Protein AF-0000000085022509 (afdb_homodimer)

Foldseek 3Di:
DPPPPPPPPPPPPPPPPPPDPPPPPDPPPPPPPPPPQPLPLAAAAKKKKKKKFQWPPPLVVVLVVLVVVLVVCCVVPAQKDDKDKDDDPVCPSVRIMIMMTMHRHPVRVVCVVVDPSVVVSVVVRVVTTDDMDMDMDRDGRGGDDRCVPPCPPPPPPPDPD/DPPPPPPPPPPPPPPPPPPDPPPPPDPPPPPPPPPPQCLPLAAAAKKKKKKKFQWDPPLVVVLVVLVVVLVVCCVVPAQKDDKDKDDDPVCPSVRIMIMMTMHRHPVRVVCVVVDPSVVVSVVVRVVTTDDMDMDMDRDGRGGDDRCVPPCPPPPPPPDPD

pLDDT: mean 76.28, std 27.61, range [21.28, 98.88]

Nearest PDB structures (foldseek):
  3gz7-assembly1_B  TM=8.424E-01  e=4.336E-05  Bordetella bronchiseptica
  3fmb-assembly1_B  TM=8.200E-01  e=7.225E-05  Bacteroides fragilis NCTC 9343
  1q53-assembly1_B  TM=7.595E-01  e=2.149E-05  Arabidopsis thaliana
  5b09-assembly1_A-2  TM=8.597E-01  e=2.138E-04  Cannabis sativa
  1rjj-assembly1_B  TM=7.120E-01  e=4.622E-05  Arabidopsis thaliana

Structure (mmCIF, N/CA/C/O backbone):
data_AF-0000000085022509-model_v1
#
loop_
_entity.id
_entity.type
_entity.pdbx_description
1 polymer 'ABM domain-containing protein'
#
loop_
_atom_site.group_PDB
_atom_site.id
_atom_site.type_symbol
_atom_site.label_atom_id
_atom_site.label_alt_id
_atom_site.label_comp_id
_atom_site.label_asym_id
_atom_site.label_entity_id
_atom_site.label_seq_id
_atom_site.pdbx_PDB_ins_code
_atom_site.Cartn_x
_atom_site.Cartn_y
_atom_site.Cartn_z
_atom_site.occupancy
_atom_site.B_iso_or_equiv
_atom_site.auth_seq_id
_atom_site.auth_comp_id
_atom_site.auth_asym_id
_atom_site.auth_atom_id
_atom_site.pdbx_PDB_model_num
ATOM 1 N N . MET A 1 1 ? 109.812 -7.191 17.969 1 33.28 1 MET A N 1
ATOM 2 C CA . MET A 1 1 ? 108.938 -8.383 17.875 1 33.28 1 MET A CA 1
ATOM 3 C C . MET A 1 1 ? 107.5 -7.996 17.828 1 33.28 1 MET A C 1
ATOM 5 O O . MET A 1 1 ? 106.938 -7.426 18.781 1 33.28 1 MET A O 1
ATOM 9 N N . SER A 1 2 ? 107.062 -7.578 16.609 1 32.25 2 SER A N 1
ATOM 10 C CA . SER A 1 2 ? 105.875 -6.93 16.016 1 32.25 2 SER A CA 1
ATOM 11 C C . SER A 1 2 ? 104.625 -7.801 16.156 1 32.25 2 SER A C 1
ATOM 13 O O . SER A 1 2 ? 104.562 -8.883 15.57 1 32.25 2 SER A O 1
ATOM 15 N N . ALA A 1 3 ? 104.062 -7.855 17.359 1 32.94 3 ALA A N 1
ATOM 16 C CA . ALA A 1 3 ? 102.938 -8.641 17.766 1 32.94 3 ALA A CA 1
ATOM 17 C C . ALA A 1 3 ? 101.688 -8.336 16.875 1 32.94 3 ALA A C 1
ATOM 19 O O . ALA A 1 3 ? 101.312 -7.18 16.781 1 32.94 3 ALA A O 1
ATOM 20 N N . PHE A 1 4 ? 101.625 -8.969 15.656 1 33.88 4 PHE A N 1
ATOM 21 C CA . PHE A 1 4 ? 100.625 -8.93 14.648 1 33.88 4 PHE A CA 1
ATOM 22 C C . PHE A 1 4 ? 99.25 -9.32 15.25 1 33.88 4 PHE A C 1
ATOM 24 O O . PHE A 1 4 ? 99.062 -10.461 15.688 1 33.88 4 PHE A O 1
ATOM 31 N N . VAL A 1 5 ? 98.625 -8.438 16.016 1 36.53 5 VAL A N 1
ATOM 32 C CA . VAL A 1 5 ? 97.312 -8.648 16.594 1 36.53 5 VAL A CA 1
ATOM 33 C C . VAL A 1 5 ? 96.312 -8.984 15.492 1 36.53 5 VAL A C 1
ATOM 35 O O . VAL A 1 5 ? 96.062 -8.188 14.578 1 36.53 5 VAL A O 1
ATOM 38 N N . GLN A 1 6 ? 96.25 -10.234 15 1 31.8 6 GLN A N 1
ATOM 39 C CA . GLN A 1 6 ? 95.312 -10.727 14.031 1 31.8 6 GLN A CA 1
ATOM 40 C C . GLN A 1 6 ? 93.875 -10.5 14.516 1 31.8 6 GLN A C 1
ATOM 42 O O . GLN A 1 6 ? 93.5 -10.977 15.586 1 31.8 6 GLN A O 1
ATOM 47 N N . SER A 1 7 ? 93.375 -9.305 14.328 1 31.53 7 SER A N 1
ATOM 48 C CA . SER A 1 7 ? 91.938 -8.969 14.602 1 31.53 7 SER A CA 1
ATOM 49 C C . SER A 1 7 ? 91 -9.93 13.898 1 31.53 7 SER A C 1
ATOM 51 O O . SER A 1 7 ? 91.062 -10.094 12.672 1 31.53 7 SER A O 1
ATOM 53 N N . ALA A 1 8 ? 90.75 -11.117 14.516 1 34.09 8 ALA A N 1
ATOM 54 C CA . ALA A 1 8 ? 89.75 -12.094 14.031 1 34.09 8 ALA A CA 1
ATOM 55 C C . ALA A 1 8 ? 88.375 -11.445 13.773 1 34.09 8 ALA A C 1
ATOM 57 O O . ALA A 1 8 ? 87.812 -10.773 14.656 1 34.09 8 ALA A O 1
ATOM 58 N N . PHE A 1 9 ? 88.188 -10.891 12.523 1 34.38 9 PHE A N 1
ATOM 59 C CA . PHE A 1 9 ? 86.875 -10.422 12.016 1 34.38 9 PHE A CA 1
ATOM 60 C C . PHE A 1 9 ? 85.812 -11.5 12.133 1 34.38 9 PHE A C 1
ATOM 62 O O . PHE A 1 9 ? 86 -12.594 11.586 1 34.38 9 PHE A O 1
ATOM 69 N N . THR A 1 10 ? 85.312 -11.766 13.367 1 37.38 10 THR A N 1
ATOM 70 C CA . THR A 1 10 ? 84.188 -12.719 13.531 1 37.38 10 THR A CA 1
ATOM 71 C C . THR A 1 10 ? 83 -12.359 12.617 1 37.38 10 THR A C 1
ATOM 73 O O . THR A 1 10 ? 82.562 -11.211 12.586 1 37.38 10 THR A O 1
ATOM 76 N N . THR A 1 11 ? 83 -12.953 11.453 1 39.44 11 THR A N 1
ATOM 77 C CA . THR A 1 11 ? 81.938 -12.875 10.469 1 39.44 11 THR A CA 1
ATOM 78 C C . THR A 1 11 ? 80.562 -13.258 11.102 1 39.44 11 THR A C 1
ATOM 80 O O . THR A 1 11 ? 80.438 -14.375 11.594 1 39.44 11 THR A O 1
ATOM 83 N N . GLY A 1 12 ? 80 -12.367 11.938 1 36.09 12 GLY A N 1
ATOM 84 C CA . GLY A 1 12 ? 78.625 -12.617 12.445 1 36.09 12 GLY A CA 1
ATOM 85 C C . GLY A 1 12 ? 77.625 -12.914 11.352 1 36.09 12 GLY A C 1
ATOM 86 O O . GLY A 1 12 ? 77.625 -12.219 10.336 1 36.09 12 GLY A O 1
ATOM 87 N N . GLY A 1 13 ? 77.438 -14.188 11.008 1 34.88 13 GLY A N 1
ATOM 88 C CA . GLY A 1 13 ? 76.438 -14.664 10.07 1 34.88 13 GLY A CA 1
ATOM 89 C C . GLY A 1 13 ? 75.062 -14.125 10.359 1 34.88 13 GLY A C 1
ATOM 90 O O . GLY A 1 13 ? 74.625 -14.055 11.516 1 34.88 13 GLY A O 1
ATOM 91 N N . SER A 1 14 ? 74.625 -13.023 9.648 1 40.31 14 SER A N 1
ATOM 92 C CA . SER A 1 14 ? 73.312 -12.469 9.641 1 40.31 14 SER A CA 1
ATOM 93 C C . SER A 1 14 ? 72.25 -13.539 9.336 1 40.31 14 SER A C 1
ATOM 95 O O . SER A 1 14 ? 72.312 -14.203 8.297 1 40.31 14 SER A O 1
ATOM 97 N N . THR A 1 15 ? 71.875 -14.305 10.344 1 44.16 15 THR A N 1
ATOM 98 C CA . THR A 1 15 ? 70.75 -15.227 10.148 1 44.16 15 THR A CA 1
ATOM 99 C C . THR A 1 15 ? 69.5 -14.477 9.617 1 44.16 15 THR A C 1
ATOM 101 O O . THR A 1 15 ? 69.062 -13.516 10.242 1 44.16 15 THR A O 1
ATOM 104 N N . PHE A 1 16 ? 69.438 -14.398 8.281 1 44.09 16 PHE A N 1
ATOM 105 C CA . PHE A 1 16 ? 68.188 -13.938 7.656 1 44.09 16 PHE A CA 1
ATOM 106 C C . PHE A 1 16 ? 67 -14.734 8.164 1 44.09 16 PHE A C 1
ATOM 108 O O . PHE A 1 16 ? 66.875 -15.945 7.953 1 44.09 16 PHE A O 1
ATOM 115 N N . VAL A 1 17 ? 66.375 -14.273 9.305 1 47.03 17 VAL A N 1
ATOM 116 C CA . VAL A 1 17 ? 65.062 -14.797 9.695 1 47.03 17 VAL A CA 1
ATOM 117 C C . VAL A 1 17 ? 64.125 -14.68 8.523 1 47.03 17 VAL A C 1
ATOM 119 O O . VAL A 1 17 ? 63.812 -13.57 8.062 1 47.03 17 VAL A O 1
ATOM 122 N N . ARG A 1 18 ? 64.125 -15.719 7.691 1 39.44 18 ARG A N 1
ATOM 123 C CA . ARG A 1 18 ? 63.062 -15.805 6.707 1 39.44 18 ARG A CA 1
ATOM 124 C C . ARG A 1 18 ? 61.719 -15.656 7.375 1 39.44 18 ARG A C 1
ATOM 126 O O . ARG A 1 18 ? 61.312 -16.484 8.211 1 39.44 18 ARG A O 1
ATOM 133 N N . ALA A 1 19 ? 61.188 -14.383 7.379 1 46.75 19 ALA A N 1
ATOM 134 C CA . ALA A 1 19 ? 59.781 -14.164 7.742 1 46.75 19 ALA A CA 1
ATOM 135 C C . ALA A 1 19 ? 58.875 -15.125 7.004 1 46.75 19 ALA A C 1
ATOM 137 O O . ALA A 1 19 ? 58.969 -15.281 5.785 1 46.75 19 ALA A O 1
ATOM 138 N N . ARG A 1 20 ? 58.438 -16.172 7.715 1 44.88 20 ARG A N 1
ATOM 139 C CA . ARG A 1 20 ? 57.406 -17.047 7.137 1 44.88 20 ARG A CA 1
ATOM 140 C C . ARG A 1 20 ? 56.281 -16.234 6.52 1 44.88 20 ARG A C 1
ATOM 142 O O . ARG A 1 20 ? 55.812 -15.266 7.117 1 44.88 20 ARG A O 1
ATOM 149 N N . PRO A 1 21 ? 56.188 -16.281 5.125 1 46.47 21 PRO A N 1
ATOM 150 C CA . PRO A 1 21 ? 55.031 -15.578 4.535 1 46.47 21 PRO A CA 1
ATOM 151 C C . PRO A 1 21 ? 53.75 -15.805 5.309 1 46.47 21 PRO A C 1
ATOM 153 O O . PRO A 1 21 ? 53.406 -16.938 5.645 1 46.47 21 PRO A O 1
ATOM 156 N N . GLN A 1 22 ? 53.312 -14.773 6.164 1 41.81 22 GLN A N 1
ATOM 157 C CA . GLN A 1 22 ? 51.969 -14.805 6.715 1 41.81 22 GLN A CA 1
ATOM 158 C C . GLN A 1 22 ? 50.938 -15.117 5.633 1 41.81 22 GLN A C 1
ATOM 160 O O . GLN A 1 22 ? 50.844 -14.414 4.625 1 41.81 22 GLN A O 1
ATOM 165 N N . THR A 1 23 ? 50.688 -16.391 5.367 1 37.94 23 THR A N 1
ATOM 166 C CA . THR A 1 23 ? 49.531 -16.656 4.516 1 37.94 23 THR A CA 1
ATOM 167 C C . THR A 1 23 ? 48.344 -15.82 4.945 1 37.94 23 THR A C 1
ATOM 169 O O . THR A 1 23 ? 47.906 -15.914 6.09 1 37.94 23 THR A O 1
ATOM 172 N N . ARG A 1 24 ? 48.219 -14.562 4.355 1 42.75 24 ARG A N 1
ATOM 173 C CA . ARG A 1 24 ? 46.969 -13.844 4.508 1 42.75 24 ARG A CA 1
ATOM 174 C C . ARG A 1 24 ? 45.781 -14.805 4.434 1 42.75 24 ARG A C 1
ATOM 176 O O . ARG A 1 24 ? 45.594 -15.508 3.438 1 42.75 24 ARG A O 1
ATOM 183 N N . ARG A 1 25 ? 45.25 -15.219 5.648 1 43.16 25 ARG A N 1
ATOM 184 C CA . ARG A 1 25 ? 44 -15.961 5.629 1 43.16 25 ARG A CA 1
ATOM 185 C C . ARG A 1 25 ? 43.031 -15.406 4.574 1 43.16 25 ARG A C 1
ATOM 187 O O . ARG A 1 25 ? 42.875 -14.188 4.473 1 43.16 25 ARG A O 1
ATOM 194 N N . ALA A 1 26 ? 42.812 -16.25 3.48 1 40.72 26 ALA A N 1
ATOM 195 C CA . ALA A 1 26 ? 41.781 -15.875 2.52 1 40.72 26 ALA A CA 1
ATOM 196 C C . ALA A 1 26 ? 40.594 -15.234 3.219 1 40.72 26 ALA A C 1
ATOM 198 O O . ALA A 1 26 ? 40.219 -15.625 4.328 1 40.72 26 ALA A O 1
ATOM 199 N N . PRO A 1 27 ? 40.312 -13.93 2.877 1 35.06 27 PRO A N 1
ATOM 200 C CA . PRO A 1 27 ? 39.094 -13.414 3.486 1 35.06 27 PRO A CA 1
ATOM 201 C C . PRO A 1 27 ? 37.969 -14.438 3.518 1 35.06 27 PRO A C 1
ATOM 203 O O . PRO A 1 27 ? 37.812 -15.219 2.574 1 35.06 27 PRO A O 1
ATOM 206 N N . ALA A 1 28 ? 37.656 -14.914 4.715 1 37.38 28 ALA A N 1
ATOM 207 C CA . ALA A 1 28 ? 36.469 -15.773 4.852 1 37.38 28 ALA A CA 1
ATOM 208 C C . ALA A 1 28 ? 35.375 -15.375 3.855 1 37.38 28 ALA A C 1
ATOM 210 O O . ALA A 1 28 ? 35.156 -14.188 3.604 1 37.38 28 ALA A O 1
ATOM 211 N N . THR A 1 29 ? 35.25 -16.203 2.816 1 32.5 29 THR A N 1
ATOM 212 C CA . THR A 1 29 ? 34.062 -16.016 1.982 1 32.5 29 THR A CA 1
ATOM 213 C C . THR A 1 29 ? 32.875 -15.523 2.816 1 32.5 29 THR A C 1
ATOM 215 O O . THR A 1 29 ? 32.625 -16.047 3.9 1 32.5 29 THR A O 1
ATOM 218 N N . ARG A 1 30 ? 32.562 -14.281 2.707 1 34.44 30 ARG A N 1
ATOM 219 C CA . ARG A 1 30 ? 31.312 -13.867 3.309 1 34.44 30 ARG A CA 1
ATOM 220 C C . ARG A 1 30 ? 30.281 -14.992 3.26 1 34.44 30 ARG A C 1
ATOM 222 O O . ARG A 1 30 ? 30.078 -15.609 2.209 1 34.44 30 ARG A O 1
ATOM 229 N N . ALA A 1 31 ? 30.078 -15.758 4.352 1 33.59 31 ALA A N 1
ATOM 230 C CA . ALA A 1 31 ? 28.953 -16.688 4.387 1 33.59 31 ALA A CA 1
ATOM 231 C C . ALA A 1 31 ? 27.844 -16.219 3.453 1 33.59 31 ALA A C 1
ATOM 233 O O . ALA A 1 31 ? 27.438 -15.055 3.484 1 33.59 31 ALA A O 1
ATOM 234 N N . SER A 1 32 ? 27.875 -16.625 2.195 1 31.73 32 SER A N 1
ATOM 235 C CA . SER A 1 32 ? 26.672 -16.469 1.384 1 31.73 32 SER A CA 1
ATOM 236 C C . SER A 1 32 ? 25.422 -16.609 2.232 1 31.73 32 SER A C 1
ATOM 238 O O . SER A 1 32 ? 25 -17.719 2.561 1 31.73 32 SER A O 1
ATOM 240 N N . GLY A 1 33 ? 25.406 -15.992 3.416 1 33.59 33 GLY A N 1
ATOM 241 C CA . GLY A 1 33 ? 24.188 -16.078 4.191 1 33.59 33 GLY A CA 1
ATOM 242 C C . GLY A 1 33 ? 22.938 -16.125 3.33 1 33.59 33 GLY A C 1
ATOM 243 O O . GLY A 1 33 ? 22.797 -15.32 2.4 1 33.59 33 GLY A O 1
ATOM 244 N N . ARG A 1 34 ? 22.5 -17.25 3.01 1 33.53 34 ARG A N 1
ATOM 245 C CA . ARG A 1 34 ? 21.203 -17.422 2.367 1 33.53 34 ARG A CA 1
ATOM 246 C C . ARG A 1 34 ? 20.219 -16.359 2.834 1 33.53 34 ARG A C 1
ATOM 248 O O . ARG A 1 34 ? 19.828 -16.344 4.004 1 33.53 34 ARG A O 1
ATOM 255 N N . VAL A 1 35 ? 20.391 -15.172 2.428 1 37.03 35 VAL A N 1
ATOM 256 C CA . VAL A 1 35 ? 19.312 -14.203 2.643 1 37.03 35 VAL A CA 1
ATOM 257 C C . VAL A 1 35 ? 17.969 -14.906 2.562 1 37.03 35 VAL A C 1
ATOM 259 O O . VAL A 1 35 ? 17.578 -15.414 1.508 1 37.03 35 VAL A O 1
ATOM 262 N N . SER A 1 36 ? 17.688 -15.797 3.494 1 38.97 36 SER A N 1
ATOM 263 C CA . SER A 1 36 ? 16.312 -16.297 3.531 1 38.97 36 SER A CA 1
ATOM 264 C C . SER A 1 36 ? 15.312 -15.188 3.189 1 38.97 36 SER A C 1
ATOM 266 O O . SER A 1 36 ? 15.352 -14.109 3.779 1 38.97 36 SER A O 1
ATOM 268 N N . LEU A 1 37 ? 15.133 -15.031 1.926 1 46.06 37 LEU A N 1
ATOM 269 C CA . LEU A 1 37 ? 14.086 -14.156 1.407 1 46.06 37 LEU A CA 1
ATOM 270 C C . LEU A 1 37 ? 12.828 -14.234 2.268 1 46.06 37 LEU A C 1
ATOM 272 O O . LEU A 1 37 ? 12.172 -15.273 2.316 1 46.06 37 LEU A O 1
ATOM 276 N N . ARG A 1 38 ? 12.945 -13.906 3.549 1 46.38 38 ARG A N 1
ATOM 277 C CA . ARG A 1 38 ? 11.773 -14.055 4.402 1 46.38 38 ARG A CA 1
ATOM 278 C C . ARG A 1 38 ? 10.609 -13.211 3.898 1 46.38 38 ARG A C 1
ATOM 280 O O . ARG A 1 38 ? 10.648 -11.977 3.98 1 46.38 38 ARG A O 1
ATOM 287 N N . VAL A 1 39 ? 10.195 -13.609 2.668 1 52.09 39 VAL A N 1
ATOM 288 C CA . VAL A 1 39 ? 8.836 -13.102 2.512 1 52.09 39 VAL A CA 1
ATOM 289 C C . VAL A 1 39 ? 7.953 -13.609 3.65 1 52.09 39 VAL A C 1
ATOM 291 O O . VAL A 1 39 ? 7.73 -14.82 3.773 1 52.09 39 VAL A O 1
ATOM 294 N N . GLN A 1 40 ? 8.133 -13.086 4.883 1 50.44 40 GLN A N 1
ATOM 295 C CA . GLN A 1 40 ? 7.418 -13.641 6.031 1 50.44 40 GLN A CA 1
ATOM 296 C C . GLN A 1 40 ? 5.91 -13.562 5.82 1 50.44 40 GLN A C 1
ATOM 298 O O . GLN A 1 40 ? 5.406 -12.609 5.223 1 50.44 40 GLN A O 1
ATOM 303 N N . ALA A 1 41 ? 5.457 -14.812 5.801 1 50.62 41 ALA A N 1
ATOM 304 C CA . ALA A 1 41 ? 4.008 -14.852 5.996 1 50.62 41 ALA A CA 1
ATOM 305 C C . ALA A 1 41 ? 3.59 -13.977 7.168 1 50.62 41 ALA A C 1
ATOM 307 O O . ALA A 1 41 ? 4.207 -14.016 8.234 1 50.62 41 ALA A O 1
ATOM 308 N N . ILE A 1 42 ? 3.102 -12.789 6.816 1 63.16 42 ILE A N 1
ATOM 309 C CA . ILE A 1 42 ? 2.648 -11.836 7.824 1 63.16 42 ILE A CA 1
ATOM 310 C C . ILE A 1 42 ? 1.297 -12.273 8.383 1 63.16 42 ILE A C 1
ATOM 312 O O . ILE A 1 42 ? 0.669 -13.195 7.848 1 63.16 42 ILE A O 1
ATOM 316 N N . ALA A 1 43 ? 0.816 -11.555 9.328 1 64.62 43 ALA A N 1
ATOM 317 C CA . ALA A 1 43 ? -0.421 -11.812 10.062 1 64.62 43 ALA A CA 1
ATOM 318 C C . ALA A 1 43 ? -1.581 -12.07 9.102 1 64.62 43 ALA A C 1
ATOM 320 O O . ALA A 1 43 ? -1.696 -11.406 8.07 1 64.62 43 ALA A O 1
ATOM 321 N N . GLU A 1 44 ? -2.135 -13.172 9.383 1 83.44 44 GLU A N 1
ATOM 322 C CA . GLU A 1 44 ? -3.379 -13.438 8.664 1 83.44 44 GLU A CA 1
ATOM 323 C C . GLU A 1 44 ? -4.465 -12.438 9.055 1 83.44 44 GLU A C 1
ATOM 325 O O . GLU A 1 44 ? -4.469 -11.922 10.18 1 83.44 44 GLU A O 1
ATOM 330 N N . GLY A 1 45 ? -5.328 -12.023 8.062 1 94.31 45 GLY A N 1
ATOM 331 C CA . GLY A 1 45 ? -6.504 -11.234 8.391 1 94.31 45 GLY A CA 1
ATOM 332 C C . GLY A 1 45 ? -6.293 -9.742 8.227 1 94.31 45 GLY A C 1
ATOM 333 O O . GLY A 1 45 ? -7.172 -8.945 8.555 1 94.31 45 GLY A O 1
ATOM 334 N N . ARG A 1 46 ? -5.109 -9.352 7.691 1 96.06 46 ARG A N 1
ATOM 335 C CA . ARG A 1 46 ? -4.844 -7.926 7.52 1 96.06 46 ARG A CA 1
ATOM 336 C C . ARG A 1 46 ? -5.906 -7.273 6.637 1 96.06 46 ARG A C 1
ATOM 338 O O . ARG A 1 46 ? -6.352 -7.867 5.652 1 96.06 46 ARG A O 1
ATOM 345 N N . GLN A 1 47 ? -6.309 -6.082 7.035 1 98.19 47 GLN A N 1
ATOM 346 C CA . GLN A 1 47 ? -7.254 -5.258 6.285 1 98.19 47 GLN A CA 1
ATOM 347 C C . GLN A 1 47 ? -6.578 -3.992 5.762 1 98.19 47 GLN A C 1
ATOM 349 O O . GLN A 1 47 ? -5.773 -3.375 6.465 1 98.19 47 GLN A O 1
ATOM 354 N N . SER A 1 48 ? -6.887 -3.729 4.543 1 98.31 48 SER A N 1
ATOM 355 C CA . SER A 1 48 ? -6.332 -2.486 4.016 1 98.31 48 SER A CA 1
ATOM 356 C C . SER A 1 48 ? -7.434 -1.563 3.504 1 98.31 48 SER A C 1
ATOM 358 O O . SER A 1 48 ? -8.523 -2.021 3.16 1 98.31 48 SER A O 1
ATOM 360 N N . LEU A 1 49 ? -7.18 -0.294 3.555 1 98.81 49 LEU A N 1
ATOM 361 C CA . LEU A 1 49 ? -7.977 0.751 2.924 1 98.81 49 LEU A CA 1
ATOM 362 C C . LEU A 1 49 ? -7.207 1.413 1.786 1 98.81 49 LEU A C 1
ATOM 364 O O . LEU A 1 49 ? -6.039 1.776 1.951 1 98.81 49 LEU A O 1
ATOM 368 N N . PHE A 1 50 ? -7.754 1.452 0.672 1 98.69 50 PHE A N 1
ATOM 369 C CA . PHE A 1 50 ? -7.344 2.354 -0.398 1 98.69 50 PHE A CA 1
ATOM 370 C C . PHE A 1 50 ? -8.367 3.473 -0.583 1 98.69 50 PHE A C 1
ATOM 372 O O . PHE A 1 50 ? -9.523 3.213 -0.9 1 98.69 50 PHE A O 1
ATOM 379 N N . VAL A 1 51 ? -7.938 4.73 -0.383 1 98.81 51 VAL A N 1
ATOM 380 C CA . VAL A 1 51 ? -8.867 5.855 -0.345 1 98.81 51 VAL A CA 1
ATOM 381 C C . VAL A 1 51 ? -8.469 6.887 -1.397 1 98.81 51 VAL A C 1
ATOM 383 O O . VAL A 1 51 ? -7.289 7.211 -1.544 1 98.81 51 VAL A O 1
ATOM 386 N N . ALA A 1 52 ? -9.367 7.309 -2.131 1 98.81 52 ALA A N 1
ATOM 387 C CA . ALA A 1 52 ? -9.203 8.469 -2.998 1 98.81 52 ALA A CA 1
ATOM 388 C C . ALA A 1 52 ? -9.906 9.695 -2.414 1 98.81 52 ALA A C 1
ATOM 390 O O . ALA A 1 52 ? -11.125 9.695 -2.236 1 98.81 52 ALA A O 1
ATOM 391 N N . VAL A 1 53 ? -9.133 10.711 -2.125 1 98.88 53 VAL A N 1
ATOM 392 C CA . VAL A 1 53 ? -9.656 11.93 -1.523 1 98.88 53 VAL A CA 1
ATOM 393 C C . VAL A 1 53 ? -9.555 13.078 -2.523 1 98.88 53 VAL A C 1
ATOM 395 O O . VAL A 1 53 ? -8.469 13.422 -2.986 1 98.88 53 VAL A O 1
ATOM 398 N N . THR A 1 54 ? -10.664 13.648 -2.855 1 98.88 54 THR A N 1
ATOM 399 C CA . THR A 1 54 ? -10.664 14.836 -3.713 1 98.88 54 THR A CA 1
ATOM 400 C C . THR A 1 54 ? -10.547 16.109 -2.879 1 98.88 54 THR A C 1
ATOM 402 O O . THR A 1 54 ? -11.484 16.469 -2.168 1 98.88 54 THR A O 1
ATOM 405 N N . VAL A 1 55 ? -9.477 16.781 -2.973 1 98.88 55 VAL A N 1
ATOM 406 C CA . VAL A 1 55 ? -9.188 17.984 -2.201 1 98.88 55 VAL A CA 1
ATOM 407 C C . VAL A 1 55 ? -9.711 19.219 -2.945 1 98.88 55 VAL A C 1
ATOM 409 O O . VAL A 1 55 ? -9.594 19.312 -4.168 1 98.88 55 VAL A O 1
ATOM 412 N N . LYS A 1 56 ? -10.266 20.141 -2.172 1 98.81 56 LYS A N 1
ATOM 413 C CA . LYS A 1 56 ? -10.742 21.391 -2.775 1 98.81 56 LYS A CA 1
ATOM 414 C C . LYS A 1 56 ? -9.594 22.156 -3.418 1 98.81 56 LYS A C 1
ATOM 416 O O . LYS A 1 56 ? -8.469 22.156 -2.912 1 98.81 56 LYS A O 1
ATOM 421 N N . SER A 1 57 ? -10 22.812 -4.551 1 98 57 SER A N 1
ATOM 422 C CA . SER A 1 57 ? -9 23.625 -5.234 1 98 57 SER A CA 1
ATOM 423 C C . SER A 1 57 ? -8.328 24.609 -4.273 1 98 57 SER A C 1
ATOM 425 O O . SER A 1 57 ? -9.008 25.266 -3.486 1 98 57 SER A O 1
ATOM 427 N N . GLY A 1 58 ? -6.984 24.562 -4.277 1 98 58 GLY A N 1
ATOM 428 C CA . GLY A 1 58 ? -6.215 25.5 -3.475 1 98 58 GLY A CA 1
ATOM 429 C C . GLY A 1 58 ? -6.008 25.031 -2.047 1 98 58 GLY A C 1
ATOM 430 O O . GLY A 1 58 ? -5.352 25.719 -1.254 1 98 58 GLY A O 1
ATOM 431 N N . LYS A 1 59 ? -6.445 23.859 -1.675 1 98.75 59 LYS A N 1
ATOM 432 C CA . LYS A 1 59 ? -6.402 23.422 -0.281 1 98.75 59 LYS A CA 1
ATOM 433 C C . LYS A 1 59 ? -5.41 22.281 -0.09 1 98.75 59 LYS A C 1
ATOM 435 O O . LYS A 1 59 ? -5.352 21.672 0.981 1 98.75 59 LYS A O 1
ATOM 440 N N . MET A 1 60 ? -4.598 22.062 -1.039 1 98.38 60 MET A N 1
ATOM 441 C CA . MET A 1 60 ? -3.725 20.891 -1.02 1 98.38 60 MET A CA 1
ATOM 442 C C . MET A 1 60 ? -2.711 20.984 0.116 1 98.38 60 MET A C 1
ATOM 444 O O . MET A 1 60 ? -2.479 20 0.828 1 98.38 60 MET A O 1
ATOM 448 N N . GLU A 1 61 ? -2.064 22.078 0.301 1 98.12 61 GLU A N 1
ATOM 449 C CA . GLU A 1 61 ? -1.07 22.234 1.357 1 98.12 61 GLU A CA 1
ATOM 450 C C . GLU A 1 61 ? -1.683 21.984 2.734 1 98.12 61 GLU A C 1
ATOM 452 O O . GLU A 1 61 ? -1.091 21.297 3.568 1 98.12 61 GLU A O 1
ATOM 457 N N . GLU A 1 62 ? -2.797 22.547 2.982 1 98.69 62 GLU A N 1
ATOM 458 C CA . GLU A 1 62 ? -3.492 22.359 4.25 1 98.69 62 GLU A CA 1
ATOM 459 C C . GLU A 1 62 ? -3.871 20.891 4.441 1 98.69 62 GLU A C 1
ATOM 461 O O . GLU A 1 62 ? -3.746 20.344 5.547 1 98.69 62 GLU A O 1
ATOM 466 N N . TYR A 1 63 ? -4.332 20.312 3.385 1 98.75 63 TYR A N 1
ATOM 467 C CA . TYR A 1 63 ? -4.727 18.922 3.486 1 98.75 63 TYR A CA 1
ATOM 468 C C . TYR A 1 63 ? -3.523 18.031 3.799 1 98.75 63 TYR A C 1
ATOM 470 O O . TYR A 1 63 ? -3.627 17.094 4.594 1 98.75 63 TYR A O 1
ATOM 478 N N . GLU A 1 64 ? -2.406 18.312 3.178 1 97.94 64 GLU A N 1
ATOM 479 C CA . GLU A 1 64 ? -1.201 17.531 3.426 1 97.94 64 GLU A CA 1
ATOM 480 C C . GLU A 1 64 ? -0.792 17.594 4.895 1 97.94 64 GLU A C 1
ATOM 482 O O . GLU A 1 64 ? -0.398 16.578 5.48 1 97.94 64 GLU A O 1
ATOM 487 N N . LYS A 1 65 ? -0.863 18.734 5.488 1 97.94 65 LYS A N 1
ATOM 488 C CA . LYS A 1 65 ? -0.565 18.859 6.914 1 97.94 65 LYS A CA 1
ATOM 489 C C . LYS A 1 65 ? -1.526 18.031 7.75 1 97.94 65 LYS A C 1
ATOM 491 O O . LYS A 1 65 ? -1.109 17.359 8.695 1 97.94 65 LYS A O 1
ATOM 496 N N . LEU A 1 66 ? -2.77 18.078 7.355 1 98.62 66 LEU A N 1
ATOM 497 C CA . LEU A 1 66 ? -3.805 17.344 8.078 1 98.62 66 LEU A CA 1
ATOM 498 C C . LEU A 1 66 ? -3.561 15.844 8.008 1 98.62 66 LEU A C 1
ATOM 500 O O . LEU A 1 66 ? -3.633 15.148 9.031 1 98.62 66 LEU A O 1
ATOM 504 N N . ILE A 1 67 ? -3.289 15.352 6.781 1 98 67 ILE A N 1
ATOM 505 C CA . ILE A 1 67 ? -3.15 13.906 6.609 1 98 67 ILE A CA 1
ATOM 506 C C . ILE A 1 67 ? -1.896 13.422 7.332 1 98 67 ILE A C 1
ATOM 508 O O . ILE A 1 67 ? -1.876 12.32 7.875 1 98 67 ILE A O 1
ATOM 512 N N . LYS A 1 68 ? -0.859 14.234 7.371 1 95.31 68 LYS A N 1
ATOM 513 C CA . LYS A 1 68 ? 0.348 13.867 8.102 1 95.31 68 LYS A CA 1
ATOM 514 C C . LYS A 1 68 ? 0.064 13.734 9.602 1 95.31 68 LYS A C 1
ATOM 516 O O . LYS A 1 68 ? 0.543 12.797 10.242 1 95.31 68 LYS A O 1
ATOM 521 N N . ARG A 1 69 ? -0.661 14.57 10.133 1 96.12 69 ARG A N 1
ATOM 522 C CA . ARG A 1 69 ? -1.061 14.469 11.531 1 96.12 69 ARG A CA 1
ATOM 523 C C . ARG A 1 69 ? -1.903 13.219 11.773 1 96.12 69 ARG A C 1
ATOM 525 O O . ARG A 1 69 ? -1.75 12.547 12.789 1 96.12 69 ARG A O 1
ATOM 532 N N . HIS A 1 70 ? -2.781 12.961 10.852 1 97.19 70 HIS A N 1
ATOM 533 C CA . HIS A 1 70 ? -3.637 11.781 10.977 1 97.19 70 HIS A CA 1
ATOM 534 C C . HIS A 1 70 ? -2.816 10.5 10.945 1 97.19 70 HIS A C 1
ATOM 536 O O . HIS A 1 70 ? -3.068 9.578 11.727 1 97.19 70 HIS A O 1
ATOM 542 N N . ILE A 1 71 ? -1.854 10.445 10.078 1 94.38 71 ILE A N 1
ATOM 543 C CA . ILE A 1 71 ? -0.971 9.289 9.992 1 94.38 71 ILE A CA 1
ATOM 544 C C . ILE A 1 71 ? -0.26 9.086 11.328 1 94.38 71 ILE A C 1
ATOM 546 O O . ILE A 1 71 ? -0.208 7.969 11.852 1 94.38 71 ILE A O 1
ATOM 550 N N . THR A 1 72 ? 0.229 10.141 11.867 1 91.62 72 THR A N 1
ATOM 551 C CA . THR A 1 72 ? 0.917 10.086 13.148 1 91.62 72 THR A CA 1
ATOM 552 C C . THR A 1 72 ? -0.013 9.547 14.234 1 91.62 72 THR A C 1
ATOM 554 O O . THR A 1 72 ? 0.381 8.695 15.031 1 91.62 72 THR A O 1
ATOM 557 N N . ASN A 1 73 ? -1.187 9.992 14.273 1 93.44 73 ASN A N 1
ATOM 558 C CA . ASN A 1 73 ? -2.162 9.516 15.25 1 93.44 73 ASN A CA 1
ATOM 559 C C . ASN A 1 73 ? -2.451 8.023 15.07 1 93.44 73 ASN A C 1
ATOM 561 O O . ASN A 1 73 ? -2.547 7.285 16.047 1 93.44 73 ASN A O 1
ATOM 565 N N . CYS A 1 74 ? -2.664 7.605 13.844 1 94.19 74 CYS A N 1
ATOM 566 C CA . CYS A 1 74 ? -2.908 6.191 13.57 1 94.19 74 CYS A CA 1
ATOM 567 C C . CYS A 1 74 ? -1.745 5.336 14.055 1 94.19 74 CYS A C 1
ATOM 569 O O . CYS A 1 74 ? -1.955 4.273 14.648 1 94.19 74 CYS A O 1
ATOM 571 N N . TYR A 1 75 ? -0.545 5.789 13.859 1 88.25 75 TYR A N 1
ATOM 572 C CA . TYR A 1 75 ? 0.645 5.047 14.258 1 88.25 75 TYR A CA 1
ATOM 573 C C . TYR A 1 75 ? 0.736 4.941 15.773 1 88.25 75 TYR A C 1
ATOM 575 O O . TYR A 1 75 ? 1.162 3.916 16.312 1 88.25 75 TYR A O 1
ATOM 583 N N . MET A 1 76 ? 0.32 5.922 16.406 1 88.69 76 MET A N 1
ATOM 584 C CA . MET A 1 76 ? 0.497 6 17.859 1 88.69 76 MET A CA 1
ATOM 585 C C . MET A 1 76 ? -0.64 5.289 18.594 1 88.69 76 MET A C 1
ATOM 587 O O . MET A 1 76 ? -0.435 4.719 19.656 1 88.69 76 MET A O 1
ATOM 591 N N . ASN A 1 77 ? -1.747 5.277 18 1 92.75 77 ASN A N 1
ATOM 592 C CA . ASN A 1 77 ? -2.918 4.934 18.797 1 92.75 77 ASN A CA 1
ATOM 593 C C . ASN A 1 77 ? -3.629 3.699 18.25 1 92.75 77 ASN A C 1
ATOM 595 O O . ASN A 1 77 ? -4.477 3.113 18.922 1 92.75 77 ASN A O 1
ATOM 599 N N . ASP A 1 78 ? -3.301 3.348 17 1 93.69 78 ASP A N 1
ATOM 600 C CA . ASP A 1 78 ? -3.994 2.23 16.359 1 93.69 78 ASP A CA 1
ATOM 601 C C . ASP A 1 78 ? -3.051 1.049 16.141 1 93.69 78 ASP A C 1
ATOM 603 O O . ASP A 1 78 ? -1.83 1.205 16.188 1 93.69 78 ASP A O 1
ATOM 607 N N . ARG A 1 79 ? -3.613 -0.125 15.914 1 92.5 79 ARG A N 1
ATOM 608 C CA . ARG A 1 79 ? -2.865 -1.249 15.359 1 92.5 79 ARG A CA 1
ATOM 609 C C . ARG A 1 79 ? -2.742 -1.129 13.844 1 92.5 79 ARG A C 1
ATOM 611 O O . ARG A 1 79 ? -3.188 -2.012 13.109 1 92.5 79 ARG A O 1
ATOM 618 N N . CYS A 1 80 ? -2.25 0.02 13.398 1 93.75 80 CYS A N 1
ATOM 619 C CA . CYS A 1 80 ? -1.933 0.38 12.023 1 93.75 80 CYS A CA 1
ATOM 620 C C . CYS A 1 80 ? -0.507 -0.025 11.664 1 93.75 80 CYS A C 1
ATOM 622 O O . CYS A 1 80 ? 0.449 0.458 12.273 1 93.75 80 CYS A O 1
ATOM 624 N N . MET A 1 81 ? -0.346 -0.809 10.656 1 89.81 81 MET A N 1
ATOM 625 C CA . MET A 1 81 ? 0.951 -1.389 10.328 1 89.81 81 MET A CA 1
ATOM 626 C C . MET A 1 81 ? 1.656 -0.564 9.25 1 89.81 81 MET A C 1
ATOM 628 O O . MET A 1 81 ? 2.885 -0.57 9.164 1 89.81 81 MET A O 1
ATOM 632 N N . TYR A 1 82 ? 0.896 0.037 8.469 1 90.94 82 TYR A N 1
ATOM 633 C CA . TYR A 1 82 ? 1.426 0.696 7.277 1 90.94 82 TYR A CA 1
ATOM 634 C C . TYR A 1 82 ? 0.514 1.834 6.832 1 90.94 82 TYR A C 1
ATOM 636 O O . TYR A 1 82 ? -0.712 1.716 6.898 1 90.94 82 TYR A O 1
ATOM 644 N N . PHE A 1 83 ? 1.097 2.979 6.387 1 94.81 83 PHE A N 1
ATOM 645 C CA . PHE A 1 83 ? 0.299 4.09 5.887 1 94.81 83 PHE A CA 1
ATOM 646 C C . PHE A 1 83 ? 1.106 4.941 4.914 1 94.81 83 PHE A C 1
ATOM 648 O O . PHE A 1 83 ? 2.129 5.52 5.289 1 94.81 83 PHE A O 1
ATOM 655 N N . ASP A 1 84 ? 0.617 5.023 3.684 1 95.94 84 ASP A N 1
ATOM 656 C CA . ASP A 1 84 ? 1.17 5.902 2.656 1 95.94 84 ASP A CA 1
ATOM 657 C C . ASP A 1 84 ? 0.11 6.867 2.131 1 95.94 84 ASP A C 1
ATOM 659 O O . ASP A 1 84 ? -1.089 6.609 2.254 1 95.94 84 ASP A O 1
ATOM 663 N N . PHE A 1 85 ? 0.607 7.984 1.53 1 97.75 85 PHE A N 1
ATOM 664 C CA . PHE A 1 85 ? -0.267 8.797 0.691 1 97.75 85 PHE A CA 1
ATOM 665 C C . PHE A 1 85 ? 0.51 9.406 -0.47 1 97.75 85 PHE A C 1
ATOM 667 O O . PHE A 1 85 ? 1.732 9.547 -0.399 1 97.75 85 PHE A O 1
ATOM 674 N N . GLY A 1 86 ? -0.208 9.672 -1.573 1 97.88 86 GLY A N 1
ATOM 675 C CA . GLY A 1 86 ? 0.42 10.211 -2.77 1 97.88 86 GLY A CA 1
ATOM 676 C C . GLY A 1 86 ? -0.581 10.688 -3.805 1 97.88 86 GLY A C 1
ATOM 677 O O . GLY A 1 86 ? -1.784 10.734 -3.539 1 97.88 86 GLY A O 1
ATOM 678 N N . VAL A 1 87 ? 0.029 11.148 -4.949 1 98.44 87 VAL A N 1
ATOM 679 C CA . VAL A 1 87 ? -0.78 11.648 -6.059 1 98.44 87 VAL A CA 1
ATOM 680 C C . VAL A 1 87 ? -0.408 10.914 -7.34 1 98.44 87 VAL A C 1
ATOM 682 O O . VAL A 1 87 ? 0.633 10.258 -7.406 1 98.44 87 VAL A O 1
ATOM 685 N N . ASN A 1 88 ? -1.35 11.031 -8.359 1 98.5 88 ASN A N 1
ATOM 686 C CA . ASN A 1 88 ? -1.062 10.406 -9.648 1 98.5 88 ASN A CA 1
ATOM 687 C C . ASN A 1 88 ? 0.264 10.891 -10.227 1 98.5 88 ASN A C 1
ATOM 689 O O . ASN A 1 88 ? 0.539 12.094 -10.234 1 98.5 88 ASN A O 1
ATOM 693 N N . GLN A 1 89 ? 0.992 9.953 -10.727 1 97.12 89 GLN A N 1
ATOM 694 C CA . GLN A 1 89 ? 2.322 10.25 -11.242 1 97.12 89 GLN A CA 1
ATOM 695 C C . GLN A 1 89 ? 2.244 11.102 -12.508 1 97.12 89 GLN A C 1
ATOM 697 O O . GLN A 1 89 ? 3.092 11.969 -12.734 1 97.12 89 GLN A O 1
ATOM 702 N N . ASP A 1 90 ? 1.224 10.875 -13.289 1 95.94 90 ASP A N 1
ATOM 703 C CA . ASP A 1 90 ? 1.148 11.508 -14.602 1 95.94 90 ASP A CA 1
ATOM 704 C C . ASP A 1 90 ? 0.52 12.898 -14.5 1 95.94 90 ASP A C 1
ATOM 706 O O . ASP A 1 90 ? 0.309 13.562 -15.523 1 95.94 90 ASP A O 1
ATOM 710 N N . GLY A 1 91 ? 0.143 13.289 -13.406 1 94.75 91 GLY A N 1
ATOM 711 C CA . GLY A 1 91 ? -0.407 14.617 -13.203 1 94.75 91 GLY A CA 1
ATOM 712 C C . GLY A 1 91 ? -1.898 14.695 -13.477 1 94.75 91 GLY A C 1
ATOM 713 O O . GLY A 1 91 ? -2.498 15.766 -13.383 1 94.75 91 GLY A O 1
ATOM 714 N N . SER A 1 92 ? -2.418 13.562 -13.789 1 95.25 92 SER A N 1
ATOM 715 C CA . SER A 1 92 ? -3.869 13.555 -13.938 1 95.25 92 SER A CA 1
ATOM 716 C C . SER A 1 92 ? -4.559 13.742 -12.586 1 95.25 92 SER A C 1
ATOM 718 O O . SER A 1 92 ? -4.023 13.352 -11.547 1 95.25 92 SER A O 1
ATOM 720 N N . ASP A 1 93 ? -5.68 14.398 -12.547 1 95.25 93 ASP A N 1
ATOM 721 C CA . ASP A 1 93 ? -6.484 14.641 -11.352 1 95.25 93 ASP A CA 1
ATOM 722 C C . ASP A 1 93 ? -5.621 15.18 -10.211 1 95.25 93 ASP A C 1
ATOM 724 O O . ASP A 1 93 ? -5.555 14.578 -9.141 1 95.25 93 ASP A O 1
ATOM 728 N N . PRO A 1 94 ? -5.031 16.266 -10.422 1 96.12 94 PRO A N 1
ATOM 729 C CA . PRO A 1 94 ? -4.031 16.781 -9.484 1 96.12 94 PRO A CA 1
ATOM 730 C C . PRO A 1 94 ? -4.609 17.062 -8.094 1 96.12 94 PRO A C 1
ATOM 732 O O . PRO A 1 94 ? -3.855 17.203 -7.129 1 96.12 94 PRO A O 1
ATOM 735 N N . ASN A 1 95 ? -5.926 17.125 -7.965 1 98.12 95 ASN A N 1
ATOM 736 C CA . ASN A 1 95 ? -6.535 17.406 -6.672 1 98.12 95 ASN A CA 1
ATOM 737 C C . ASN A 1 95 ? -6.914 16.125 -5.938 1 98.12 95 ASN A C 1
ATOM 739 O O . ASN A 1 95 ? -7.492 16.172 -4.848 1 98.12 95 ASN A O 1
ATOM 743 N N . VAL A 1 96 ? -6.59 15.008 -6.523 1 98.69 96 VAL A N 1
ATOM 744 C CA . VAL A 1 96 ? -6.938 13.758 -5.855 1 98.69 96 VAL A CA 1
ATOM 745 C C . VAL A 1 96 ? -5.707 13.195 -5.148 1 98.69 96 VAL A C 1
ATOM 747 O O . VAL A 1 96 ? -4.656 13.008 -5.762 1 98.69 96 VAL A O 1
ATOM 750 N N . VAL A 1 97 ? -5.816 12.969 -3.822 1 98.88 97 VAL A N 1
ATOM 751 C CA . VAL A 1 97 ? -4.812 12.305 -2.994 1 98.88 97 VAL A CA 1
ATOM 752 C C . VAL A 1 97 ? -5.254 10.883 -2.684 1 98.88 97 VAL A C 1
ATOM 754 O O . VAL A 1 97 ? -6.406 10.648 -2.311 1 98.88 97 VAL A O 1
ATOM 757 N N . TYR A 1 98 ? -4.34 10.016 -2.881 1 98.81 98 TYR A N 1
ATOM 758 C CA . TYR A 1 98 ? -4.613 8.609 -2.582 1 98.81 98 TYR A CA 1
ATOM 759 C C . TYR A 1 98 ? -3.938 8.188 -1.282 1 98.81 98 TYR A C 1
ATOM 761 O O . TYR A 1 98 ? -2.797 8.57 -1.016 1 98.81 98 TYR A O 1
ATOM 769 N N . LEU A 1 99 ? -4.633 7.453 -0.449 1 98.88 99 LEU A N 1
ATOM 770 C CA . LEU A 1 99 ? -4.148 6.871 0.798 1 98.88 99 LEU A CA 1
ATOM 771 C C . LEU A 1 99 ? -4.148 5.348 0.724 1 98.88 99 LEU A C 1
ATOM 773 O O . LEU A 1 99 ? -5.07 4.746 0.17 1 98.88 99 LEU A O 1
ATOM 777 N N . TYR A 1 100 ? -3.119 4.719 1.263 1 98.62 100 TYR A N 1
ATOM 778 C CA . TYR A 1 100 ? -3.072 3.275 1.484 1 98.62 100 TYR A CA 1
ATOM 779 C C . TYR A 1 100 ? -2.727 2.959 2.934 1 98.62 100 TYR A C 1
ATOM 781 O O . TYR A 1 100 ? -1.663 3.348 3.424 1 98.62 100 TYR A O 1
ATOM 789 N N . GLU A 1 101 ? -3.543 2.188 3.602 1 98 101 GLU A N 1
ATOM 790 C CA . GLU A 1 101 ? -3.455 1.866 5.023 1 98 101 GLU A CA 1
ATOM 791 C C . GLU A 1 101 ? -3.623 0.368 5.262 1 98 101 GLU A C 1
ATOM 793 O O . GLU A 1 101 ? -4.453 -0.279 4.621 1 98 101 GLU A O 1
ATOM 798 N N . VAL A 1 102 ? -2.857 -0.078 6.238 1 96.5 102 VAL A N 1
ATOM 799 C CA . VAL A 1 102 ? -3.014 -1.486 6.586 1 96.5 102 VAL A CA 1
ATOM 800 C C . VAL A 1 102 ? -3.166 -1.631 8.102 1 96.5 102 VAL A C 1
ATOM 802 O O . VAL A 1 102 ? -2.367 -1.086 8.867 1 96.5 102 VAL A O 1
ATOM 805 N N . TYR A 1 103 ? -4.156 -2.383 8.469 1 96.44 103 TYR A N 1
ATOM 806 C CA . TYR A 1 103 ? -4.441 -2.695 9.867 1 96.44 103 TYR A CA 1
ATOM 807 C C . TYR A 1 103 ? -4.27 -4.188 10.133 1 96.44 103 TYR A C 1
ATOM 809 O O . TYR A 1 103 ? -4.48 -5.012 9.242 1 96.44 103 TYR A O 1
ATOM 817 N N . GLU A 1 104 ? -4.012 -4.5 11.297 1 93.06 104 GLU A N 1
ATOM 818 C CA . GLU A 1 104 ? -3.576 -5.824 11.727 1 93.06 104 GLU A CA 1
ATOM 819 C C . GLU A 1 104 ? -4.629 -6.883 11.406 1 93.06 104 GLU A C 1
ATOM 821 O O . GLU A 1 104 ? -4.293 -8.016 11.062 1 93.06 104 GLU A O 1
ATOM 826 N N . ASP A 1 105 ? -5.84 -6.543 11.672 1 95.12 105 ASP A N 1
ATOM 827 C CA . ASP A 1 105 ? -6.961 -7.445 11.422 1 95.12 105 ASP A CA 1
ATOM 828 C C . ASP A 1 105 ? -8.281 -6.68 11.406 1 95.12 105 ASP A C 1
ATOM 830 O O . ASP A 1 105 ? -8.297 -5.449 11.461 1 95.12 105 ASP A O 1
ATOM 834 N N . GLU A 1 106 ? -9.328 -7.441 11.211 1 96.88 106 GLU A N 1
ATOM 835 C CA . GLU A 1 106 ? -10.641 -6.812 11.125 1 96.88 106 GLU A CA 1
ATOM 836 C C . GLU A 1 106 ? -10.984 -6.059 12.414 1 96.88 106 GLU A C 1
ATOM 838 O O . GLU A 1 106 ? -11.594 -4.988 12.367 1 96.88 106 GLU A O 1
ATOM 843 N N . ALA A 1 107 ? -10.703 -6.641 13.547 1 97.38 107 ALA A N 1
ATOM 844 C CA . ALA A 1 107 ? -10.953 -5.973 14.82 1 97.38 107 ALA A CA 1
ATOM 845 C C . ALA A 1 107 ? -10.203 -4.648 14.898 1 97.38 107 ALA A C 1
ATOM 847 O O . ALA A 1 107 ? -10.75 -3.641 15.352 1 97.38 107 ALA A O 1
ATOM 848 N N . ALA A 1 108 ? -8.922 -4.629 14.492 1 96.44 108 ALA A N 1
ATOM 849 C CA . ALA A 1 108 ? -8.109 -3.418 14.484 1 96.44 108 ALA A CA 1
ATOM 850 C C . ALA A 1 108 ? -8.734 -2.346 13.594 1 96.44 108 ALA A C 1
ATOM 852 O O . ALA A 1 108 ? -8.758 -1.167 13.961 1 96.44 108 ALA A O 1
ATOM 853 N N . LEU A 1 109 ? -9.195 -2.727 12.445 1 98.19 109 LEU A N 1
ATOM 854 C CA . LEU A 1 109 ? -9.836 -1.776 11.539 1 98.19 109 LEU A CA 1
ATOM 855 C C . LEU A 1 109 ? -11.102 -1.201 12.172 1 98.19 109 LEU A C 1
ATOM 857 O O . LEU A 1 109 ? -11.367 -0.001 12.062 1 98.19 109 LEU A O 1
ATOM 861 N N . GLN A 1 110 ? -11.875 -2.037 12.766 1 98.25 110 GLN A N 1
ATOM 862 C CA . GLN A 1 110 ? -13.078 -1.554 13.438 1 98.25 110 GLN A CA 1
ATOM 863 C C . GLN A 1 110 ? -12.734 -0.577 14.555 1 98.25 110 GLN A C 1
ATOM 865 O O . GLN A 1 110 ? -13.406 0.446 14.719 1 98.25 110 GLN A O 1
ATOM 870 N N . GLU A 1 111 ? -11.75 -0.897 15.336 1 98.06 111 GLU A N 1
ATOM 871 C CA . GLU A 1 111 ? -11.281 0.022 16.375 1 98.06 111 GLU A CA 1
ATOM 872 C C . GLU A 1 111 ? -10.914 1.379 15.773 1 98.06 111 GLU A C 1
ATOM 874 O O . GLU A 1 111 ? -11.234 2.422 16.344 1 98.06 111 GLU A O 1
ATOM 879 N N . HIS A 1 112 ? -10.195 1.368 14.664 1 98.38 112 HIS A N 1
ATOM 880 C CA . HIS A 1 112 ? -9.852 2.605 13.969 1 98.38 112 HIS A CA 1
ATOM 881 C C . HIS A 1 112 ? -11.109 3.369 13.555 1 98.38 112 HIS A C 1
ATOM 883 O O . HIS A 1 112 ? -11.195 4.578 13.773 1 98.38 112 HIS A O 1
ATOM 889 N N . ARG A 1 113 ? -12.078 2.717 13.008 1 98.31 113 ARG A N 1
ATOM 890 C CA . ARG A 1 113 ? -13.305 3.338 12.531 1 98.31 113 ARG A CA 1
ATOM 891 C C . ARG A 1 113 ? -14.078 3.98 13.68 1 98.31 113 ARG A C 1
ATOM 893 O O . ARG A 1 113 ? -14.797 4.965 13.477 1 98.31 113 ARG A O 1
ATOM 900 N N . ASP A 1 114 ? -13.883 3.457 14.852 1 98.19 114 ASP A N 1
ATOM 901 C CA . ASP A 1 114 ? -14.602 3.949 16.016 1 98.19 114 ASP A CA 1
ATOM 902 C C . ASP A 1 114 ? -13.773 4.988 16.781 1 98.19 114 ASP A C 1
ATOM 904 O O . ASP A 1 114 ? -14.242 5.562 17.766 1 98.19 114 ASP A O 1
ATOM 908 N N . SER A 1 115 ? -12.656 5.289 16.422 1 98.06 115 SER A N 1
ATOM 909 C CA . SER A 1 115 ? -11.719 6.094 17.188 1 98.06 115 SER A CA 1
ATOM 910 C C . SER A 1 115 ? -12.094 7.57 17.156 1 98.06 115 SER A C 1
ATOM 912 O O . SER A 1 115 ? -12.672 8.047 16.172 1 98.06 115 SER A O 1
ATOM 914 N N . SER A 1 116 ? -11.695 8.32 18.172 1 97.81 116 SER A N 1
ATOM 915 C CA . SER A 1 116 ? -11.914 9.758 18.25 1 97.81 116 SER A CA 1
ATOM 916 C C . SER A 1 116 ? -11.047 10.5 17.234 1 97.81 116 SER A C 1
ATOM 918 O O . SER A 1 116 ? -11.469 11.516 16.672 1 97.81 116 SER A O 1
ATOM 920 N N . HIS A 1 117 ? -9.828 9.977 17.062 1 96.94 117 HIS A N 1
ATOM 921 C CA . HIS A 1 117 ? -8.945 10.695 16.156 1 96.94 117 HIS A CA 1
ATOM 922 C C . HIS A 1 117 ? -9.422 10.578 14.711 1 96.94 117 HIS A C 1
ATOM 924 O O . HIS A 1 117 ? -9.227 11.492 13.906 1 96.94 117 HIS A O 1
ATOM 930 N N . LEU A 1 118 ? -10.055 9.422 14.289 1 98.5 118 LEU A N 1
ATOM 931 C CA . LEU A 1 118 ? -10.656 9.383 12.961 1 98.5 118 LEU A CA 1
ATOM 932 C C . LEU A 1 118 ? -11.789 10.398 12.844 1 98.5 118 LEU A C 1
ATOM 934 O O . LEU A 1 118 ? -11.898 11.094 11.836 1 98.5 118 LEU A O 1
ATOM 938 N N . LYS A 1 119 ? -12.602 10.492 13.852 1 98.12 119 LYS A N 1
ATOM 939 C CA . LYS A 1 119 ? -13.688 11.469 13.844 1 98.12 119 LYS A CA 1
ATOM 940 C C . LYS A 1 119 ? -13.148 12.891 13.695 1 98.12 119 LYS A C 1
ATOM 942 O O . LYS A 1 119 ? -13.703 13.695 12.938 1 98.12 119 LYS A O 1
ATOM 947 N N . GLU A 1 120 ? -12.156 13.211 14.438 1 98 120 GLU A N 1
ATOM 948 C CA . GLU A 1 120 ? -11.516 14.523 14.344 1 98 120 GLU A CA 1
ATOM 949 C C . GLU A 1 120 ? -10.961 14.766 12.945 1 98 120 GLU A C 1
ATOM 951 O O . GLU A 1 120 ? -11.133 15.852 12.383 1 98 120 GLU A O 1
ATOM 956 N N . TYR A 1 121 ? -10.312 13.805 12.359 1 98.62 121 TYR A N 1
ATOM 957 C CA . TYR A 1 121 ? -9.781 13.914 11 1 98.62 121 TYR A CA 1
ATOM 958 C C . TYR A 1 121 ? -10.906 14.164 10 1 98.62 121 TYR A C 1
ATOM 960 O O . TYR A 1 121 ? -10.805 15.055 9.156 1 98.62 121 TYR A O 1
ATOM 968 N N . LEU A 1 122 ? -11.945 13.367 10.125 1 98.56 122 LEU A N 1
ATOM 969 C CA . LEU A 1 122 ? -13.039 13.492 9.172 1 98.56 122 LEU A CA 1
ATOM 970 C C . LEU A 1 122 ? -13.695 14.867 9.273 1 98.56 122 LEU A C 1
ATOM 972 O O . LEU A 1 122 ? -14.062 15.461 8.25 1 98.56 122 LEU A O 1
ATOM 976 N N . SER A 1 123 ? -13.859 15.383 10.438 1 98.44 123 SER A N 1
ATOM 977 C CA . SER A 1 123 ? -14.43 16.703 10.641 1 98.44 123 SER A CA 1
ATOM 978 C C . SER A 1 123 ? -13.57 17.781 9.984 1 98.44 123 SER A C 1
ATOM 980 O O . SER A 1 123 ? -14.078 18.641 9.266 1 98.44 123 SER A O 1
ATOM 982 N N . ALA A 1 124 ? -12.289 17.766 10.211 1 98.62 124 ALA A N 1
ATOM 983 C CA . ALA A 1 124 ? -11.367 18.734 9.617 1 98.62 124 ALA A CA 1
ATOM 984 C C . ALA A 1 124 ? -11.312 18.562 8.102 1 98.62 124 ALA A C 1
ATOM 986 O O . ALA A 1 124 ? -11.273 19.562 7.359 1 98.62 124 ALA A O 1
ATOM 987 N N . ALA A 1 125 ? -11.297 17.312 7.637 1 98.75 125 ALA A N 1
ATOM 988 C CA . ALA A 1 125 ? -11.203 17.016 6.211 1 98.75 125 ALA A CA 1
ATOM 989 C C . ALA A 1 125 ? -12.422 17.531 5.453 1 98.75 125 ALA A C 1
ATOM 991 O O . ALA A 1 125 ? -12.32 17.906 4.281 1 98.75 125 ALA A O 1
ATOM 992 N N . ALA A 1 126 ? -13.555 17.578 6.102 1 98.38 126 ALA A N 1
ATOM 993 C CA . ALA A 1 126 ? -14.789 18.031 5.469 1 98.38 126 ALA A CA 1
ATOM 994 C C . ALA A 1 126 ? -14.648 19.469 4.973 1 98.38 126 ALA A C 1
ATOM 996 O O . ALA A 1 126 ? -15.273 19.859 3.979 1 98.38 126 ALA A O 1
ATOM 997 N N . GLU A 1 127 ? -13.844 20.25 5.547 1 98.38 127 GLU A N 1
ATOM 998 C CA . GLU A 1 127 ? -13.617 21.641 5.164 1 98.38 127 GLU A CA 1
ATOM 999 C C . GLU A 1 127 ? -12.648 21.734 3.988 1 98.38 127 GLU A C 1
ATOM 1001 O O . GLU A 1 127 ? -12.664 22.734 3.25 1 98.38 127 GLU A O 1
ATOM 1006 N N . LEU A 1 128 ? -11.891 20.75 3.783 1 98.88 128 LEU A N 1
ATOM 1007 C CA . LEU A 1 128 ? -10.773 20.844 2.848 1 98.88 128 LEU A CA 1
ATOM 1008 C C . LEU A 1 128 ? -11.031 19.984 1.61 1 98.88 128 LEU A C 1
ATOM 1010 O O . LEU A 1 128 ? -10.32 20.109 0.609 1 98.88 128 LEU A O 1
ATOM 1014 N N . THR A 1 129 ? -12.055 19.094 1.67 1 98.88 129 THR A N 1
ATOM 1015 C CA . THR A 1 129 ? -12.211 18.094 0.619 1 98.88 129 THR A CA 1
ATOM 1016 C C . THR A 1 129 ? -13.648 18.078 0.096 1 98.88 129 THR A C 1
ATOM 1018 O O . THR A 1 129 ? -14.57 18.516 0.791 1 98.88 129 THR A O 1
ATOM 1021 N N . ASP A 1 130 ? -13.773 17.641 -1.145 1 98.75 130 ASP A N 1
ATOM 1022 C CA . ASP A 1 130 ? -15.086 17.531 -1.773 1 98.75 130 ASP A CA 1
ATOM 1023 C C . ASP A 1 130 ? -15.68 16.141 -1.576 1 98.75 130 ASP A C 1
ATOM 1025 O O . ASP A 1 130 ? -16.891 15.992 -1.446 1 98.75 130 ASP A O 1
ATOM 1029 N N . SER A 1 131 ? -14.859 15.164 -1.584 1 98.38 131 SER A N 1
ATOM 1030 C CA . SER A 1 131 ? -15.336 13.789 -1.498 1 98.38 131 SER A CA 1
ATOM 1031 C C . SER A 1 131 ? -14.203 12.836 -1.132 1 98.38 131 SER A C 1
ATOM 1033 O O . SER A 1 131 ? -13.031 13.211 -1.172 1 98.38 131 SER A O 1
ATOM 1035 N N . HIS A 1 132 ? -14.516 11.703 -0.675 1 98.5 132 HIS A N 1
ATOM 1036 C CA . HIS A 1 132 ? -13.609 10.562 -0.543 1 98.5 132 HIS A CA 1
ATOM 1037 C C . HIS A 1 132 ? -14.305 9.258 -0.907 1 98.5 132 HIS A C 1
ATOM 1039 O O . HIS A 1 132 ? -15.508 9.109 -0.683 1 98.5 132 HIS A O 1
ATOM 1045 N N . ASP A 1 133 ? -13.594 8.391 -1.496 1 98.25 133 ASP A N 1
ATOM 1046 C CA . ASP A 1 133 ? -14.031 7.043 -1.843 1 98.25 133 ASP A CA 1
ATOM 1047 C C . ASP A 1 133 ? -13.125 5.992 -1.207 1 98.25 133 ASP A C 1
ATOM 1049 O O . ASP A 1 133 ? -11.898 6.027 -1.385 1 98.25 133 ASP A O 1
ATOM 1053 N N . VAL A 1 134 ? -13.719 5.035 -0.476 1 98.56 134 VAL A N 1
ATOM 1054 C CA . VAL A 1 134 ? -12.938 4.074 0.299 1 98.56 134 VAL A CA 1
ATOM 1055 C C . VAL A 1 134 ? -13.148 2.668 -0.258 1 98.56 134 VAL A C 1
ATOM 1057 O O . VAL A 1 134 ? -14.289 2.221 -0.42 1 98.56 134 VAL A O 1
ATOM 1060 N N . ARG A 1 135 ? -12.102 2.008 -0.564 1 98.44 135 ARG A N 1
ATOM 1061 C CA . ARG A 1 135 ? -12.102 0.577 -0.847 1 98.44 135 ARG A CA 1
ATOM 1062 C C . ARG A 1 135 ? -11.438 -0.205 0.282 1 98.44 135 ARG A C 1
ATOM 1064 O O . ARG A 1 135 ? -10.297 0.083 0.658 1 98.44 135 ARG A O 1
ATOM 1071 N N . THR A 1 136 ? -12.141 -1.202 0.755 1 98.81 136 THR A N 1
ATOM 1072 C CA . THR A 1 136 ? -11.617 -2.049 1.819 1 98.81 136 THR A CA 1
ATOM 1073 C C . THR A 1 136 ? -11.25 -3.428 1.28 1 98.81 136 THR A C 1
ATOM 1075 O O . THR A 1 136 ? -12.039 -4.059 0.577 1 98.81 136 THR A O 1
ATOM 1078 N N . LEU A 1 137 ? -10.07 -3.889 1.628 1 98.56 137 LEU A N 1
ATOM 1079 C CA . LEU A 1 137 ? -9.578 -5.156 1.096 1 98.56 137 LEU A CA 1
ATOM 1080 C C . LEU A 1 137 ? -9.266 -6.133 2.223 1 98.56 137 LEU A C 1
ATOM 1082 O O . LEU A 1 137 ? -8.75 -5.734 3.268 1 98.56 137 LEU A O 1
ATOM 1086 N N . ASN A 1 138 ? -9.562 -7.41 2 1 98.25 138 ASN A N 1
ATOM 1087 C CA . ASN A 1 138 ? -8.93 -8.523 2.707 1 98.25 138 ASN A CA 1
ATOM 1088 C C . ASN A 1 138 ? -7.586 -8.891 2.084 1 98.25 138 ASN A C 1
ATOM 1090 O O . ASN A 1 138 ? -7.527 -9.305 0.926 1 98.25 138 ASN A O 1
ATOM 1094 N N . LEU A 1 139 ? -6.547 -8.727 2.861 1 97.62 139 LEU A N 1
ATOM 1095 C CA . LEU A 1 139 ? -5.223 -9 2.311 1 97.62 139 LEU A CA 1
ATOM 1096 C C . LEU A 1 139 ? -4.848 -10.469 2.498 1 97.62 139 LEU A C 1
ATOM 1098 O O . LEU A 1 139 ? -5.156 -11.07 3.531 1 97.62 139 LEU A O 1
ATOM 1102 N N . ALA A 1 140 ? -4.168 -11 1.512 1 95.94 140 ALA A N 1
ATOM 1103 C CA . ALA A 1 140 ? -3.592 -12.336 1.639 1 95.94 140 ALA A CA 1
ATOM 1104 C C . ALA A 1 140 ? -2.422 -12.336 2.619 1 95.94 140 ALA A C 1
ATOM 1106 O O . ALA A 1 140 ? -1.763 -11.312 2.811 1 95.94 140 ALA A O 1
ATOM 1107 N N . PRO A 1 141 ? -2.215 -13.438 3.242 1 92.69 141 PRO A N 1
ATOM 1108 C CA . PRO A 1 141 ? -1.104 -13.516 4.195 1 92.69 141 PRO A CA 1
ATOM 1109 C C . PRO A 1 141 ? 0.241 -13.758 3.512 1 92.69 141 PRO A C 1
ATOM 1111 O O . PRO A 1 141 ? 0.934 -14.727 3.828 1 92.69 141 PRO A O 1
ATOM 1114 N N . TYR A 1 142 ? 0.617 -12.922 2.615 1 90.44 142 TYR A N 1
ATOM 1115 C CA . TYR A 1 142 ? 1.873 -12.961 1.875 1 90.44 142 TYR A CA 1
ATOM 1116 C C . TYR A 1 142 ? 2.311 -11.555 1.465 1 90.44 142 TYR A C 1
ATOM 1118 O O . TYR A 1 142 ? 1.475 -10.703 1.151 1 90.44 142 TYR A O 1
ATOM 1126 N N . GLY A 1 143 ? 3.629 -11.32 1.463 1 88.88 143 GLY A N 1
ATOM 1127 C CA . GLY A 1 143 ? 4.16 -10.016 1.103 1 88.88 143 GLY A CA 1
ATOM 1128 C C . GLY A 1 143 ? 4.371 -9.109 2.299 1 88.88 143 GLY A C 1
ATOM 1129 O O . GLY A 1 143 ? 4.91 -9.539 3.322 1 88.88 143 GLY A O 1
ATOM 1130 N N . SER A 1 144 ? 3.951 -7.777 2.105 1 88.25 144 SER A N 1
ATOM 1131 C CA . SER A 1 144 ? 4.172 -6.738 3.104 1 88.25 144 SER A CA 1
ATOM 1132 C C . SER A 1 144 ? 5.531 -6.07 2.914 1 88.25 144 SER A C 1
ATOM 1134 O O . SER A 1 144 ? 5.93 -5.77 1.787 1 88.25 144 SER A O 1
ATOM 1136 N N . VAL A 1 145 ? 6.16 -5.824 4.023 1 84.19 145 VAL A N 1
ATOM 1137 C CA . VAL A 1 145 ? 7.426 -5.102 3.975 1 84.19 145 VAL A CA 1
ATOM 1138 C C . VAL A 1 145 ? 8.531 -6.035 3.488 1 84.19 145 VAL A C 1
ATOM 1140 O O . VAL A 1 145 ? 8.625 -7.18 3.93 1 84.19 145 VAL A O 1
ATOM 1143 N N . ASN A 1 146 ? 9.336 -5.469 2.562 1 82.94 146 ASN A N 1
ATOM 1144 C CA . ASN A 1 146 ? 10.539 -6.191 2.146 1 82.94 146 ASN A CA 1
ATOM 1145 C C . ASN A 1 146 ? 11.703 -5.941 3.104 1 82.94 146 ASN A C 1
ATOM 1147 O O . ASN A 1 146 ? 12.414 -4.945 2.977 1 82.94 146 ASN A O 1
ATOM 1151 N N . CYS A 1 147 ? 11.969 -6.801 3.83 1 69.62 147 CYS A N 1
ATOM 1152 C CA . CYS A 1 147 ?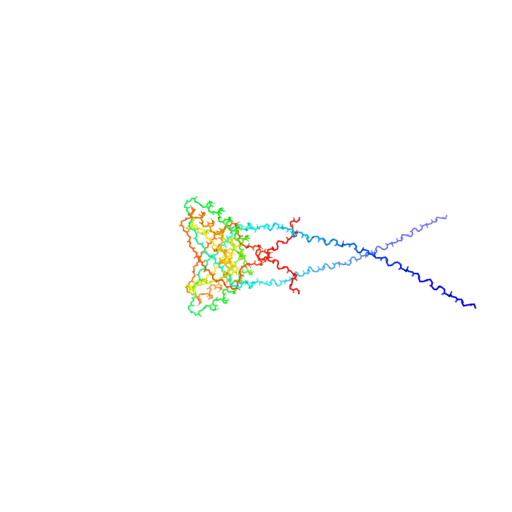 12.992 -6.652 4.859 1 69.62 147 CYS A CA 1
ATOM 1153 C C . CYS A 1 147 ? 14.383 -6.699 4.254 1 69.62 147 CYS A C 1
ATOM 1155 O O . CYS A 1 147 ? 15.352 -6.266 4.883 1 69.62 147 CYS A O 1
ATOM 1157 N N . ASN A 1 148 ? 14.484 -7.305 3.127 1 64.62 148 ASN A N 1
ATOM 1158 C CA . ASN A 1 148 ? 15.773 -7.324 2.447 1 64.62 148 ASN A CA 1
ATOM 1159 C C . ASN A 1 148 ? 16.188 -5.926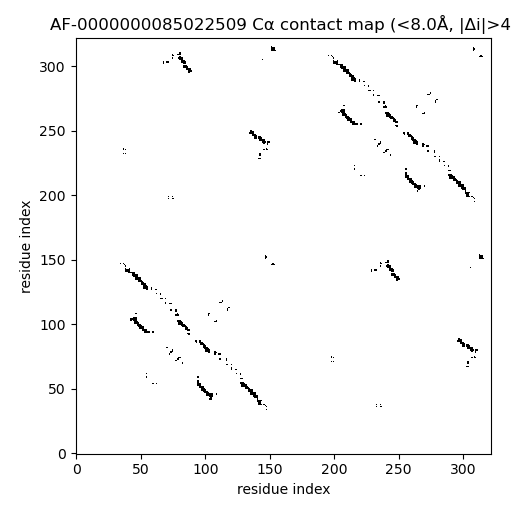 2.006 1 64.62 148 ASN A C 1
ATOM 1161 O O . ASN A 1 148 ? 17.375 -5.676 1.757 1 64.62 148 ASN A O 1
ATOM 1165 N N . TYR A 1 149 ? 15.281 -5.133 1.777 1 61.06 149 TYR A N 1
ATOM 1166 C CA . TYR A 1 149 ? 15.523 -3.768 1.327 1 61.06 149 TYR A CA 1
ATOM 1167 C C . TYR A 1 149 ? 15.852 -2.855 2.504 1 61.06 149 TYR A C 1
ATOM 1169 O O . TYR A 1 149 ? 16.75 -2.012 2.416 1 61.06 149 TYR A O 1
ATOM 1177 N N . ALA A 1 150 ? 14.938 -2.912 3.525 1 52.47 150 ALA A N 1
ATOM 1178 C CA . ALA A 1 150 ? 15.031 -1.884 4.559 1 52.47 150 ALA A CA 1
ATOM 1179 C C . ALA A 1 150 ? 16.156 -2.193 5.539 1 52.47 150 ALA A C 1
ATOM 1181 O O . ALA A 1 150 ? 16.5 -1.367 6.391 1 52.47 150 ALA A O 1
ATOM 1182 N N . GLY A 1 151 ? 17.234 -3.113 5.156 1 44.44 151 GLY A N 1
ATOM 1183 C CA . GLY A 1 151 ? 18.062 -3.291 6.34 1 44.44 151 GLY A CA 1
ATOM 1184 C C . GLY A 1 151 ? 17.266 -3.266 7.633 1 44.44 151 GLY A C 1
ATOM 1185 O O . GLY A 1 151 ? 17.828 -3.332 8.719 1 44.44 151 GLY A O 1
ATOM 1186 N N . GLN A 1 152 ? 16.141 -2.867 7.484 1 44.94 152 GLN A N 1
ATOM 1187 C CA . GLN A 1 152 ? 15.297 -2.5 8.625 1 44.94 152 GLN A CA 1
ATOM 1188 C C . GLN A 1 152 ? 14.836 -3.736 9.383 1 44.94 152 GLN A C 1
ATOM 1190 O O . GLN A 1 152 ? 14.438 -3.643 10.555 1 44.94 152 GLN A O 1
ATOM 1195 N N . CYS A 1 153 ? 14.719 -4.891 8.656 1 49.91 153 CYS A N 1
ATOM 1196 C CA . CYS A 1 153 ? 14.172 -6.027 9.383 1 49.91 153 CYS A CA 1
ATOM 1197 C C . CYS A 1 153 ? 15.25 -6.738 10.188 1 49.91 153 CYS A C 1
ATOM 1199 O O . CYS A 1 153 ? 16.062 -7.484 9.625 1 49.91 153 CYS A O 1
ATOM 1201 N N . GLU A 1 154 ? 16.203 -6.254 10.719 1 36.59 154 GLU A N 1
ATOM 1202 C CA . GLU A 1 154 ? 17.094 -7.094 11.5 1 36.59 154 GLU A CA 1
ATOM 1203 C C . GLU A 1 154 ? 16.312 -8.023 12.422 1 36.59 154 GLU A C 1
ATOM 1205 O O . GLU A 1 154 ? 15.578 -7.562 13.297 1 36.59 154 GLU A O 1
ATOM 1210 N N . ILE A 1 155 ? 15.805 -9.109 11.938 1 33.62 155 ILE A N 1
ATOM 1211 C CA . ILE A 1 155 ? 15.469 -10.164 12.891 1 33.62 155 ILE A CA 1
ATOM 1212 C C . ILE A 1 155 ? 16.578 -10.281 13.938 1 33.62 155 ILE A C 1
ATOM 1214 O O . ILE A 1 155 ? 17.75 -10.43 13.602 1 33.62 155 ILE A O 1
ATOM 1218 N N . GLY A 1 156 ? 16.438 -9.758 15.039 1 31.47 156 GLY A N 1
ATOM 1219 C CA . GLY A 1 156 ? 17.359 -10.133 16.109 1 31.47 156 GLY A CA 1
ATOM 1220 C C . GLY A 1 156 ? 17.703 -11.609 16.094 1 31.47 156 GLY A C 1
ATOM 1221 O O . GLY A 1 156 ? 16.891 -12.445 15.672 1 31.47 156 GLY A O 1
ATOM 1222 N N . GLU A 1 157 ? 18.938 -12.141 15.789 1 33 157 GLU A N 1
ATOM 1223 C CA . GLU A 1 157 ? 19.484 -13.461 16.094 1 33 157 GLU A CA 1
ATOM 1224 C C . GLU A 1 157 ? 18.781 -14.094 17.281 1 33 157 GLU A C 1
ATOM 1226 O O . GLU A 1 157 ? 18.906 -15.289 17.531 1 33 157 GLU A O 1
ATOM 1231 N N . GLY A 1 158 ? 18.375 -13.344 18.375 1 27.95 158 GLY A N 1
ATOM 1232 C CA . GLY A 1 158 ? 18.234 -14.039 19.656 1 27.95 158 GLY A CA 1
ATOM 1233 C C . GLY A 1 158 ? 17.172 -15.117 19.625 1 27.95 158 GLY A C 1
ATOM 1234 O O . GLY A 1 158 ? 17.359 -16.188 20.203 1 27.95 158 GLY A O 1
ATOM 1235 N N . MET A 1 159 ? 15.82 -14.883 19.375 1 26.53 159 MET A N 1
ATOM 1236 C CA . MET A 1 159 ? 14.977 -15.789 20.156 1 26.53 159 MET A CA 1
ATOM 1237 C C . MET A 1 159 ? 14.852 -17.141 19.469 1 26.53 159 MET A C 1
ATOM 1239 O O . MET A 1 159 ? 14.047 -17.984 19.875 1 26.53 159 MET A O 1
ATOM 1243 N N . TRP A 1 160 ? 15.102 -17.266 18.125 1 22.83 160 TRP A N 1
ATOM 1244 C CA . TRP A 1 160 ? 14.828 -18.672 17.828 1 22.83 160 TRP A CA 1
ATOM 1245 C C . TRP A 1 160 ? 16.016 -19.547 18.219 1 22.83 160 TRP A C 1
ATOM 1247 O O . TRP A 1 160 ? 16.125 -20.688 17.766 1 22.83 160 TRP A O 1
ATOM 1257 N N . ASP A 1 161 ? 16.953 -19.266 19 1 22.53 161 ASP A N 1
ATOM 1258 C CA . ASP A 1 161 ? 17.625 -20.453 19.516 1 22.53 161 ASP A CA 1
ATOM 1259 C C . ASP A 1 161 ? 16.641 -21.359 20.266 1 22.53 161 ASP A C 1
ATOM 1261 O O . ASP A 1 161 ? 15.789 -20.859 21 1 22.53 161 ASP A O 1
ATOM 1265 N N . MET B 1 1 ? 32.25 -37.812 98.125 1 32.66 1 MET B N 1
ATOM 1266 C CA . MET B 1 1 ? 32.469 -36.438 97.688 1 32.66 1 MET B CA 1
ATOM 1267 C C . MET B 1 1 ? 32.312 -36.312 96.188 1 32.66 1 MET B C 1
ATOM 1269 O O . MET B 1 1 ? 33.094 -36.906 95.438 1 32.66 1 MET B O 1
ATOM 1273 N N . SER B 1 2 ? 31 -36.219 95.812 1 32.22 2 SER B N 1
ATOM 1274 C CA . SER B 1 2 ? 30.234 -36.219 94.562 1 32.22 2 SER B CA 1
ATOM 1275 C C . SER B 1 2 ? 30.609 -35.031 93.688 1 32.22 2 SER B C 1
ATOM 1277 O O . SER B 1 2 ? 30.422 -33.875 94.062 1 32.22 2 SER B O 1
ATOM 1279 N N . ALA B 1 3 ? 31.797 -35.125 93.062 1 32.59 3 ALA B N 1
ATOM 1280 C CA . ALA B 1 3 ? 32.344 -34.094 92.125 1 32.59 3 ALA B CA 1
ATOM 1281 C C . ALA B 1 3 ? 31.359 -33.719 91.062 1 32.59 3 ALA B C 1
ATOM 1283 O O . ALA B 1 3 ? 30.938 -34.562 90.25 1 32.59 3 ALA B O 1
ATOM 1284 N N . PHE B 1 4 ? 30.406 -32.812 91.438 1 34.88 4 PHE B N 1
ATOM 1285 C CA . PHE B 1 4 ? 29.406 -32.156 90.625 1 34.88 4 PHE B CA 1
ATOM 1286 C C . PHE B 1 4 ? 30.062 -31.422 89.438 1 34.88 4 PHE B C 1
ATOM 1288 O O . PHE B 1 4 ? 30.859 -30.5 89.625 1 34.88 4 PHE B O 1
ATOM 1295 N N . VAL B 1 5 ? 30.484 -32.188 88.375 1 37.62 5 VAL B N 1
ATOM 1296 C CA . VAL B 1 5 ? 31.031 -31.625 87.125 1 37.62 5 VAL B CA 1
ATOM 1297 C C . VAL B 1 5 ? 30.047 -30.609 86.562 1 37.62 5 VAL B C 1
ATOM 1299 O O . VAL B 1 5 ? 28.891 -30.922 86.25 1 37.62 5 VAL B O 1
ATOM 1302 N N . GLN B 1 6 ? 30.094 -29.328 87 1 31.34 6 GLN B N 1
ATOM 1303 C CA . GLN B 1 6 ? 29.375 -28.156 86.5 1 31.34 6 GLN B CA 1
ATOM 1304 C C . GLN B 1 6 ? 29.562 -27.953 85 1 31.34 6 GLN B C 1
ATOM 1306 O O . GLN B 1 6 ? 30.688 -27.734 84.562 1 31.34 6 GLN B O 1
ATOM 1311 N N . SER B 1 7 ? 28.969 -28.781 84.125 1 30.22 7 SER B N 1
ATOM 1312 C CA . SER B 1 7 ? 29.047 -28.547 82.688 1 30.22 7 SER B CA 1
ATOM 1313 C C . SER B 1 7 ? 28.516 -27.156 82.375 1 30.22 7 SER B C 1
ATOM 1315 O O . SER B 1 7 ? 27.391 -26.812 82.688 1 30.22 7 SER B O 1
ATOM 1317 N N . ALA B 1 8 ? 29.375 -26.109 82.375 1 34.94 8 ALA B N 1
ATOM 1318 C CA . ALA B 1 8 ? 29.078 -24.75 82 1 34.94 8 ALA B CA 1
ATOM 1319 C C . ALA B 1 8 ? 28.516 -24.734 80.562 1 34.94 8 ALA B C 1
ATOM 1321 O O . ALA B 1 8 ? 29.172 -25.234 79.625 1 34.94 8 ALA B O 1
ATOM 1322 N N . PHE B 1 9 ? 27.203 -24.906 80.375 1 33.56 9 PHE B N 1
ATOM 1323 C CA . PHE B 1 9 ? 26.484 -24.719 79.125 1 33.56 9 PHE B CA 1
ATOM 1324 C C . PHE B 1 9 ? 26.766 -23.328 78.562 1 33.56 9 PHE B C 1
ATOM 1326 O O . PHE B 1 9 ? 26.5 -22.312 79.188 1 33.56 9 PHE B O 1
ATOM 1333 N N . THR B 1 10 ? 27.938 -23.125 77.875 1 36.41 10 THR B N 1
ATOM 1334 C CA . THR B 1 10 ? 28.203 -21.844 77.25 1 36.41 10 THR B CA 1
ATOM 1335 C C . THR B 1 10 ? 27.094 -21.484 76.25 1 36.41 10 THR B C 1
ATOM 1337 O O . THR B 1 10 ? 26.656 -22.312 75.5 1 36.41 10 THR B O 1
ATOM 1340 N N . THR B 1 11 ? 26.109 -20.734 76.75 1 39.69 11 THR B N 1
ATOM 1341 C CA . THR B 1 11 ? 25.016 -20.141 76 1 39.69 11 THR B CA 1
ATOM 1342 C C . THR B 1 11 ? 25.531 -19.375 74.75 1 39.69 11 THR B C 1
ATOM 1344 O O . THR B 1 11 ? 26.328 -18.438 74.938 1 39.69 11 THR B O 1
ATOM 1347 N N . GLY B 1 12 ? 25.953 -20.109 73.688 1 36.03 12 GLY B N 1
ATOM 1348 C CA . GLY B 1 12 ? 26.328 -19.438 72.5 1 36.03 12 GLY B CA 1
ATOM 1349 C C . GLY B 1 12 ? 25.266 -18.469 72 1 36.03 12 GLY B C 1
ATOM 1350 O O . GLY B 1 12 ? 24.062 -18.781 72.062 1 36.03 12 GLY B O 1
ATOM 1351 N N . GLY B 1 13 ? 25.391 -17.172 72.312 1 34.5 13 GLY B N 1
ATOM 1352 C CA . GLY B 1 13 ? 24.562 -16.062 71.875 1 34.5 13 GLY B CA 1
ATOM 1353 C C . GLY B 1 13 ? 24.328 -16.078 70.375 1 34.5 13 GLY B C 1
ATOM 1354 O O . GLY B 1 13 ? 25.266 -16.281 69.562 1 34.5 13 GLY B O 1
ATOM 1355 N N . SER B 1 14 ? 23.172 -16.672 69.875 1 39.41 14 SER B N 1
ATOM 1356 C CA . SER B 1 14 ? 22.688 -16.625 68.5 1 39.41 14 SER B CA 1
ATOM 1357 C C . SER B 1 14 ? 22.641 -15.188 68 1 39.41 14 SER B C 1
ATOM 1359 O O . SER B 1 14 ? 21.953 -14.336 68.562 1 39.41 14 SER B O 1
ATOM 1361 N N . THR B 1 15 ? 23.766 -14.656 67.562 1 43.66 15 THR B N 1
ATOM 1362 C CA . THR B 1 15 ? 23.734 -13.367 66.875 1 43.66 15 THR B CA 1
ATOM 1363 C C . THR B 1 15 ? 22.734 -13.375 65.75 1 43.66 15 THR B C 1
ATOM 1365 O O . THR B 1 15 ? 22.828 -14.219 64.875 1 43.66 15 THR B O 1
ATOM 1368 N N . PHE B 1 16 ? 21.5 -13.031 66.062 1 43.22 16 PHE B N 1
ATOM 1369 C CA . PHE B 1 16 ? 20.531 -12.773 65.062 1 43.22 16 PHE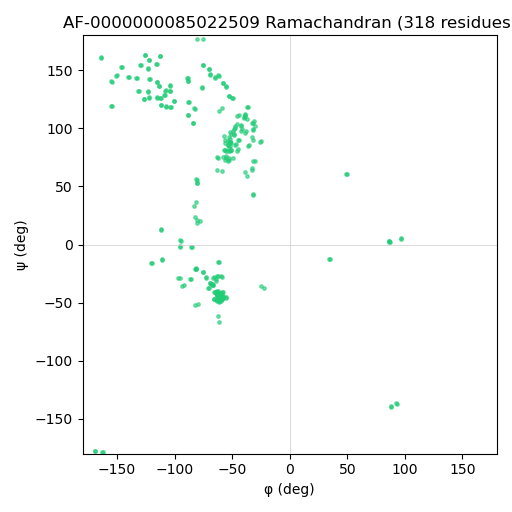 B CA 1
ATOM 1370 C C . PHE B 1 16 ? 21.062 -11.766 64.062 1 43.22 16 PHE B C 1
ATOM 1372 O O . PHE B 1 16 ? 21.297 -10.602 64.375 1 43.22 16 PHE B O 1
ATOM 1379 N N . VAL B 1 17 ? 21.828 -12.266 63.031 1 47.81 17 VAL B N 1
ATOM 1380 C CA . VAL B 1 17 ? 22.141 -11.406 61.906 1 47.81 17 VAL B CA 1
ATOM 1381 C C . VAL B 1 17 ? 20.844 -10.812 61.312 1 47.81 17 VAL B C 1
ATOM 1383 O O . VAL B 1 17 ? 19.969 -11.555 60.844 1 47.81 17 VAL B O 1
ATOM 1386 N N . ARG B 1 18 ? 20.469 -9.688 61.969 1 39.28 18 ARG B N 1
ATOM 1387 C CA . ARG B 1 18 ? 19.406 -8.93 61.312 1 39.28 18 ARG B CA 1
ATOM 1388 C C . ARG B 1 18 ? 19.719 -8.727 59.812 1 39.28 18 ARG B C 1
ATOM 1390 O O . ARG B 1 18 ? 20.703 -8.086 59.469 1 39.28 18 ARG B O 1
ATOM 1397 N N . ALA B 1 19 ? 19.172 -9.656 58.969 1 46.84 19 ALA B N 1
ATOM 1398 C CA . ALA B 1 19 ? 19.188 -9.438 57.531 1 46.84 19 ALA B CA 1
ATOM 1399 C C . ALA B 1 19 ? 18.688 -8.031 57.188 1 46.84 19 ALA B C 1
ATOM 1401 O O . ALA B 1 19 ? 17.625 -7.605 57.656 1 46.84 19 ALA B O 1
ATOM 1402 N N . ARG B 1 20 ? 19.625 -7.121 56.938 1 45.5 20 ARG B N 1
ATOM 1403 C CA . ARG B 1 20 ? 19.234 -5.809 56.438 1 45.5 20 ARG B CA 1
ATOM 1404 C C . ARG B 1 20 ? 18.188 -5.938 55.344 1 45.5 20 ARG B C 1
ATOM 1406 O O . ARG B 1 20 ? 18.312 -6.781 54.438 1 45.5 20 ARG B O 1
ATOM 1413 N N . PRO B 1 21 ? 16.906 -5.473 55.656 1 45.56 21 PRO B N 1
ATOM 1414 C CA . PRO B 1 21 ? 15.922 -5.516 54.594 1 45.56 21 PRO B CA 1
ATOM 1415 C C . PRO B 1 21 ? 16.5 -5.051 53.25 1 45.56 21 PRO B C 1
ATOM 1417 O O . PRO B 1 21 ? 17.141 -4.008 53.188 1 45.56 21 PRO B O 1
ATOM 1420 N N . GLN B 1 22 ? 16.828 -6.047 52.312 1 41.78 22 GLN B N 1
ATOM 1421 C CA . GLN B 1 22 ? 17.125 -5.68 50.938 1 41.78 22 GLN B CA 1
ATOM 1422 C C . GLN B 1 22 ? 16.062 -4.727 50.406 1 41.78 22 GLN B C 1
ATOM 1424 O O . GLN B 1 22 ? 14.875 -5.051 50.375 1 41.78 22 GLN B O 1
ATOM 1429 N N . THR B 1 23 ? 16.234 -3.426 50.656 1 37.91 23 THR B N 1
ATOM 1430 C CA . THR B 1 23 ? 15.344 -2.535 49.938 1 37.91 23 THR B CA 1
ATOM 1431 C C . THR B 1 23 ? 15.234 -2.977 48.469 1 37.91 23 THR B C 1
ATOM 1433 O O . THR B 1 23 ? 16.25 -3.061 47.75 1 37.91 23 THR B O 1
ATOM 1436 N N . ARG B 1 24 ? 14.211 -3.891 48.156 1 43.44 24 ARG B N 1
ATOM 1437 C CA . ARG B 1 24 ? 13.891 -4.121 46.75 1 43.44 24 ARG B CA 1
ATOM 1438 C C . ARG B 1 24 ? 13.953 -2.822 45.969 1 43.44 24 ARG B C 1
ATOM 1440 O O . ARG B 1 24 ? 13.234 -1.868 46.25 1 43.44 24 ARG B O 1
ATOM 1447 N N . ARG B 1 25 ? 15.172 -2.59 45.312 1 43.69 25 ARG B N 1
ATOM 1448 C CA . ARG B 1 25 ? 15.203 -1.471 44.406 1 43.69 25 ARG B CA 1
ATOM 1449 C C . ARG B 1 25 ? 13.891 -1.368 43.625 1 43.69 25 ARG B C 1
ATOM 1451 O O . ARG B 1 25 ? 13.375 -2.373 43.125 1 43.69 25 ARG B O 1
ATOM 1458 N N . ALA B 1 26 ? 13.109 -0.246 43.938 1 41.78 26 ALA B N 1
ATOM 1459 C CA . ALA B 1 26 ? 11.93 0.032 43.125 1 41.78 26 ALA B CA 1
ATOM 1460 C C . ALA B 1 26 ? 12.188 -0.322 41.656 1 41.78 26 ALA B C 1
ATOM 1462 O O . ALA B 1 26 ? 13.297 -0.157 41.156 1 41.78 26 ALA B O 1
ATOM 1463 N N . PRO B 1 27 ? 11.359 -1.311 41.125 1 35.91 27 PRO B N 1
ATOM 1464 C CA . PRO B 1 27 ? 11.578 -1.547 39.719 1 35.91 27 PRO B CA 1
ATOM 1465 C C . PRO B 1 27 ? 11.812 -0.256 38.938 1 35.91 27 PRO B C 1
ATOM 1467 O O . PRO B 1 27 ? 11.18 0.765 39.219 1 35.91 27 PRO B O 1
ATOM 1470 N N . ALA B 1 28 ? 13.055 -0.053 38.5 1 39.19 28 ALA B N 1
ATOM 1471 C CA . ALA B 1 28 ? 13.336 1.078 37.625 1 39.19 28 ALA B CA 1
ATOM 1472 C C . ALA B 1 28 ? 12.133 1.4 36.75 1 39.19 28 ALA B C 1
ATOM 1474 O O . ALA B 1 28 ? 11.438 0.496 36.281 1 39.19 28 ALA B O 1
ATOM 1475 N N . THR B 1 29 ? 11.469 2.488 37.094 1 33.44 29 THR B N 1
ATOM 1476 C CA . THR B 1 29 ? 10.492 3.006 36.125 1 33.44 29 THR B CA 1
ATOM 1477 C C . THR B 1 29 ? 10.914 2.699 34.719 1 33.44 29 THR B C 1
ATOM 1479 O O . THR B 1 29 ? 12.062 2.932 34.344 1 33.44 29 THR B O 1
ATOM 1482 N N . ARG B 1 30 ? 10.328 1.727 34.125 1 35.38 30 ARG B N 1
ATOM 1483 C CA . ARG B 1 30 ? 10.57 1.624 32.688 1 35.38 30 ARG B CA 1
ATOM 1484 C C . ARG B 1 30 ? 10.781 3.002 32.062 1 35.38 30 ARG B C 1
ATOM 1486 O O . ARG B 1 30 ? 9.977 3.912 32.281 1 35.38 30 ARG B O 1
ATOM 1493 N N . ALA B 1 31 ? 12.055 3.4 31.844 1 34.72 31 ALA B N 1
ATOM 1494 C CA . ALA B 1 31 ? 12.273 4.59 31.016 1 34.72 31 ALA B CA 1
ATOM 1495 C C . ALA B 1 31 ? 11.117 4.805 30.047 1 34.72 31 ALA B C 1
ATOM 1497 O O . ALA B 1 31 ? 10.695 3.873 29.359 1 34.72 31 ALA B O 1
ATOM 1498 N N . SER B 1 32 ? 10.078 5.512 30.453 1 32.03 32 SER B N 1
ATOM 1499 C CA . SER B 1 32 ? 9.148 5.98 29.438 1 32.03 32 SER B CA 1
ATOM 1500 C C . SER B 1 32 ? 9.859 6.258 28.125 1 32.03 32 SER B C 1
ATOM 1502 O O . SER B 1 32 ? 10.469 7.316 27.953 1 32.03 32 SER B O 1
ATOM 1504 N N . GLY B 1 33 ? 10.766 5.406 27.719 1 34.34 33 GLY B N 1
ATOM 1505 C CA . GLY B 1 33 ? 11.398 5.633 26.422 1 34.34 33 GLY B CA 1
ATOM 1506 C C . GLY B 1 33 ? 10.477 6.297 25.422 1 34.34 33 GLY B C 1
ATOM 1507 O O . GLY B 1 33 ? 9.328 5.871 25.234 1 34.34 33 GLY B O 1
ATOM 1508 N N . ARG B 1 34 ? 10.477 7.551 25.391 1 34.31 34 ARG B N 1
ATOM 1509 C CA . ARG B 1 34 ? 9.797 8.305 24.344 1 34.31 34 ARG B CA 1
ATOM 1510 C C . ARG B 1 34 ? 9.781 7.527 23.031 1 34.31 34 ARG B C 1
ATOM 1512 O O . ARG B 1 34 ? 10.828 7.309 22.422 1 34.31 34 ARG B O 1
ATOM 1519 N N . VAL B 1 35 ? 9.023 6.508 22.953 1 37.5 35 VAL B N 1
ATOM 1520 C CA . VAL B 1 35 ? 8.789 5.918 21.641 1 37.5 35 VAL B CA 1
ATOM 1521 C C . VAL B 1 35 ? 8.797 7.008 20.562 1 37.5 35 VAL B C 1
ATOM 1523 O O . VAL B 1 35 ? 7.934 7.887 20.562 1 37.5 35 VAL B O 1
ATOM 1526 N N . SER B 1 36 ? 9.938 7.664 20.375 1 39.19 36 SER B N 1
ATOM 1527 C CA . SER B 1 36 ? 9.992 8.555 19.219 1 39.19 36 SER B CA 1
ATOM 1528 C C . SER B 1 36 ? 9.195 7.988 18.047 1 39.19 36 SER B C 1
ATOM 1530 O O . SER B 1 36 ? 9.398 6.836 17.656 1 39.19 36 SER B O 1
ATOM 1532 N N . LEU B 1 37 ? 7.949 8.273 18.078 1 46.56 37 LEU B N 1
ATOM 1533 C CA . LEU B 1 37 ? 7.051 7.984 16.953 1 46.56 37 LEU B CA 1
ATOM 1534 C C . LEU B 1 37 ? 7.746 8.242 15.625 1 46.56 37 LEU B C 1
ATOM 1536 O O . LEU B 1 37 ? 8.055 9.383 15.289 1 46.56 37 LEU B O 1
ATOM 1540 N N . ARG B 1 38 ? 8.82 7.496 15.359 1 46.41 38 ARG B N 1
ATOM 1541 C CA . ARG B 1 38 ? 9.555 7.785 14.133 1 46.41 38 ARG B CA 1
ATOM 1542 C C . ARG B 1 38 ? 8.688 7.535 12.906 1 46.41 38 ARG B C 1
ATOM 1544 O O . ARG B 1 38 ? 8.39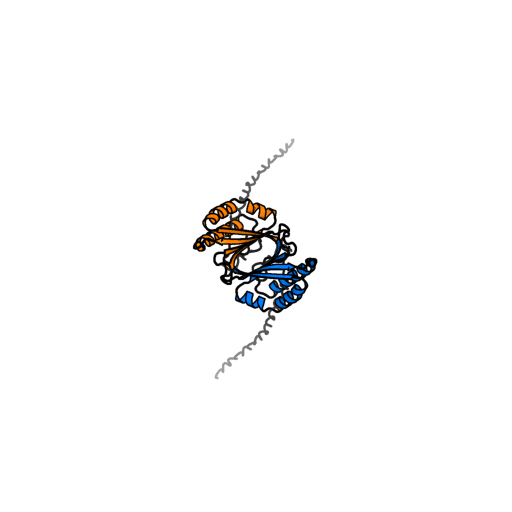1 6.383 12.57 1 46.41 38 ARG B O 1
ATOM 1551 N N . VAL B 1 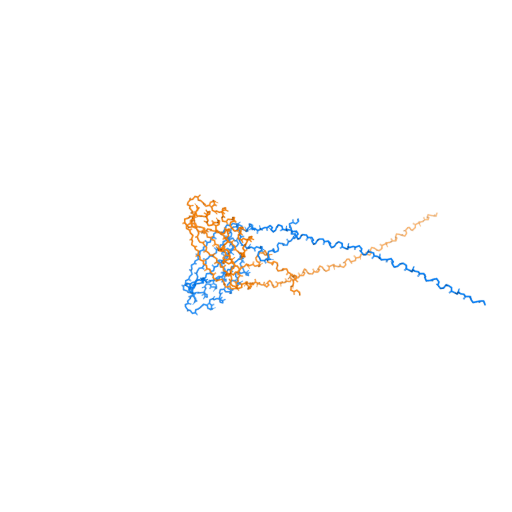39 ? 7.629 8.367 12.867 1 52.88 39 VAL B N 1
ATOM 1552 C CA . VAL B 1 39 ? 7.184 8.398 11.477 1 52.88 39 VAL B CA 1
ATOM 1553 C C . VAL B 1 39 ? 8.328 8.852 10.578 1 52.88 39 VAL B C 1
ATOM 1555 O O . VAL B 1 39 ? 8.805 9.984 10.703 1 52.88 39 VAL B O 1
ATOM 1558 N N . GLN B 1 40 ? 9.312 7.949 10.328 1 50.81 40 GLN B N 1
ATOM 1559 C CA . GLN B 1 40 ? 10.492 8.367 9.586 1 50.81 40 GLN B CA 1
ATOM 1560 C C . GLN B 1 40 ? 10.133 8.836 8.18 1 50.81 40 GLN B C 1
ATOM 1562 O O . GLN B 1 40 ? 9.227 8.289 7.551 1 50.81 40 GLN B O 1
ATOM 1567 N N . ALA B 1 41 ? 10.438 10.156 8.125 1 51.38 41 ALA B N 1
ATOM 1568 C CA . ALA B 1 41 ? 10.523 10.578 6.734 1 51.38 41 ALA B CA 1
ATOM 1569 C C . ALA B 1 41 ? 11.328 9.594 5.902 1 51.38 41 ALA B C 1
ATOM 1571 O O . ALA B 1 41 ? 12.375 9.109 6.34 1 51.38 41 ALA B O 1
ATOM 1572 N N . ILE B 1 42 ? 10.594 8.805 5.141 1 63.78 42 ILE B N 1
ATOM 1573 C CA . ILE B 1 42 ? 11.227 7.805 4.293 1 63.78 42 ILE B CA 1
ATOM 1574 C C . ILE B 1 42 ? 11.742 8.461 3.014 1 63.78 42 ILE B C 1
ATOM 1576 O O . ILE B 1 42 ? 11.445 9.625 2.746 1 63.78 42 ILE B O 1
ATOM 1580 N N . ALA B 1 43 ? 12.367 7.719 2.217 1 64.81 43 ALA B N 1
ATOM 1581 C CA . ALA B 1 43 ? 13.008 8.141 0.975 1 64.81 43 ALA B CA 1
ATOM 1582 C C . ALA B 1 43 ? 12.055 8.977 0.123 1 64.81 43 ALA B C 1
ATOM 1584 O O . ALA B 1 43 ? 10.867 8.656 0.022 1 64.81 43 ALA B O 1
ATOM 1585 N N . GLU B 1 44 ? 12.586 10.07 -0.176 1 83.56 44 GLU B N 1
ATOM 1586 C CA . GLU B 1 44 ? 11.859 10.883 -1.146 1 83.56 44 GLU B CA 1
ATOM 1587 C C . GLU B 1 44 ? 11.805 10.195 -2.508 1 83.56 44 GLU B C 1
ATOM 1589 O O . GLU B 1 44 ? 12.703 9.422 -2.857 1 83.56 44 GLU B O 1
ATOM 1594 N N . GLY B 1 45 ? 10.648 10.344 -3.254 1 94.38 45 GLY B N 1
ATOM 1595 C CA . GLY B 1 45 ? 10.594 9.898 -4.637 1 94.38 45 GLY B CA 1
ATOM 1596 C C . GLY B 1 45 ? 9.992 8.516 -4.801 1 94.38 45 GLY B C 1
ATOM 1597 O O . GLY B 1 45 ? 9.961 7.977 -5.9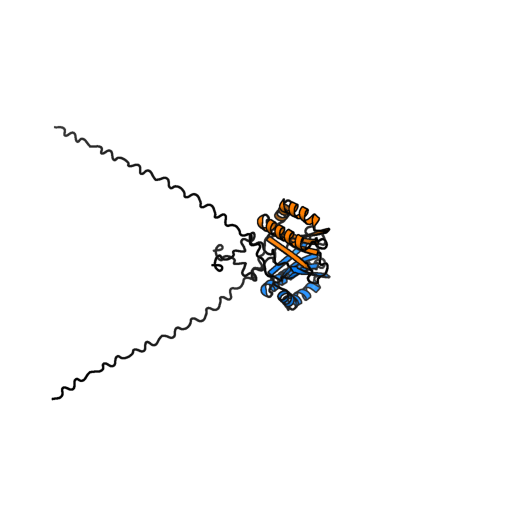06 1 94.38 45 GLY B O 1
ATOM 1598 N N . ARG B 1 46 ? 9.5 7.934 -3.691 1 96.06 46 ARG B N 1
ATOM 1599 C CA . ARG B 1 46 ? 8.922 6.598 -3.785 1 96.06 46 ARG B CA 1
ATOM 1600 C C . ARG B 1 46 ? 7.773 6.566 -4.789 1 96.06 46 ARG B C 1
ATOM 1602 O O . ARG B 1 46 ? 6.984 7.508 -4.867 1 96.06 46 ARG B O 1
ATOM 1609 N N . GLN B 1 47 ? 7.746 5.496 -5.559 1 98.25 47 GLN B N 1
ATOM 1610 C CA . GLN B 1 47 ? 6.684 5.234 -6.527 1 98.25 47 GLN B CA 1
ATOM 1611 C C . GLN B 1 47 ? 5.863 4.012 -6.125 1 98.25 47 GLN B C 1
ATOM 1613 O O . GLN B 1 47 ? 6.418 3.012 -5.66 1 98.25 47 GLN B O 1
ATOM 1618 N N . SER B 1 48 ? 4.59 4.191 -6.262 1 98.31 48 SER B N 1
ATOM 1619 C CA . SER B 1 48 ? 3.762 3.027 -5.965 1 98.31 48 SER B CA 1
ATOM 1620 C C . SER B 1 48 ? 2.879 2.664 -7.156 1 98.31 48 SER B C 1
ATOM 1622 O O . SER B 1 48 ? 2.588 3.512 -8 1 98.31 48 SER B O 1
ATOM 1624 N N . LEU B 1 49 ? 2.555 1.416 -7.262 1 98.81 49 LEU B N 1
ATOM 1625 C CA . LEU B 1 49 ? 1.553 0.877 -8.172 1 98.81 49 LEU B CA 1
ATOM 1626 C C . LEU B 1 49 ? 0.353 0.334 -7.406 1 98.81 49 LEU B C 1
ATOM 1628 O O . LEU B 1 49 ? 0.518 -0.406 -6.434 1 98.81 49 LEU B O 1
ATOM 1632 N N . PHE B 1 50 ? -0.769 0.757 -7.719 1 98.69 50 PHE B N 1
ATOM 1633 C CA . PHE B 1 50 ? -2.016 0.088 -7.367 1 98.69 50 PHE B CA 1
ATOM 1634 C C . PHE B 1 50 ? -2.643 -0.566 -8.594 1 98.69 50 PHE B C 1
ATOM 1636 O O . PHE B 1 50 ? -2.977 0.116 -9.562 1 98.69 50 PHE B O 1
ATOM 1643 N N . VAL B 1 51 ? -2.803 -1.892 -8.562 1 98.81 51 VAL B N 1
ATOM 1644 C CA . VAL B 1 51 ? -3.211 -2.641 -9.75 1 98.81 51 VAL B CA 1
ATOM 1645 C C . VAL B 1 51 ? -4.484 -3.428 -9.453 1 98.81 51 VAL B C 1
ATOM 1647 O O . VAL B 1 51 ? -4.602 -4.055 -8.391 1 98.81 51 VAL B O 1
ATOM 1650 N N . ALA B 1 52 ? -5.41 -3.334 -10.266 1 98.81 52 ALA B N 1
ATOM 1651 C CA . ALA B 1 52 ? -6.57 -4.219 -10.25 1 98.81 52 ALA B CA 1
ATOM 1652 C C . ALA B 1 52 ? -6.469 -5.27 -11.352 1 98.81 52 ALA B C 1
ATOM 1654 O O . ALA B 1 52 ? -6.422 -4.938 -12.539 1 98.81 52 ALA B O 1
ATOM 1655 N N . VAL B 1 53 ? -6.43 -6.512 -10.945 1 98.88 53 VAL B N 1
ATOM 1656 C CA . VAL B 1 53 ? -6.289 -7.625 -11.883 1 98.88 53 VAL B CA 1
ATOM 1657 C C . VAL B 1 53 ? -7.582 -8.438 -11.906 1 98.88 53 VAL B C 1
ATOM 1659 O O . VAL B 1 53 ? -8.008 -8.969 -10.875 1 98.88 53 VAL B O 1
ATOM 1662 N N . THR B 1 54 ? -8.203 -8.531 -13.047 1 98.88 54 THR B N 1
ATOM 1663 C CA . THR B 1 54 ? -9.375 -9.383 -13.195 1 98.88 54 THR B CA 1
ATOM 1664 C C . THR B 1 54 ? -8.969 -10.797 -13.586 1 98.88 54 THR B C 1
ATOM 1666 O O . THR B 1 54 ? -8.508 -11.031 -14.703 1 98.88 54 THR B O 1
ATOM 1669 N N . VAL B 1 55 ? -9.148 -11.734 -12.734 1 98.88 55 VAL B N 1
ATOM 1670 C CA . VAL B 1 55 ? -8.766 -13.133 -12.93 1 98.88 55 VAL B CA 1
ATOM 1671 C C . VAL B 1 55 ? -9.906 -13.891 -13.609 1 98.88 55 VAL B C 1
ATOM 1673 O O . VAL B 1 55 ? -11.078 -13.688 -13.281 1 98.88 55 VAL B O 1
ATOM 1676 N N . LYS B 1 56 ? -9.523 -14.766 -14.523 1 98.81 56 LYS B N 1
ATOM 1677 C CA . LYS B 1 56 ? -10.531 -15.586 -15.188 1 98.81 56 LYS B CA 1
ATOM 1678 C C . LYS B 1 56 ? -11.258 -16.484 -14.188 1 98.81 56 LYS B C 1
ATOM 1680 O O . LYS B 1 56 ? -10.664 -16.953 -13.219 1 98.81 56 LYS B O 1
ATOM 1685 N N . SER B 1 57 ? -12.578 -16.656 -14.539 1 98 57 SER B N 1
ATOM 1686 C CA . SER B 1 57 ? -13.367 -17.531 -13.672 1 98 57 SER B CA 1
ATOM 1687 C C . SER B 1 57 ? -12.695 -18.891 -13.484 1 98 57 SER B C 1
ATOM 1689 O O . SER B 1 57 ? -12.227 -19.5 -14.453 1 98 57 SER B O 1
ATOM 1691 N N . GLY B 1 58 ? -12.547 -19.266 -12.203 1 98 58 GLY B N 1
ATOM 1692 C CA . GLY B 1 58 ? -12 -20.578 -11.883 1 98 58 GLY B CA 1
ATOM 1693 C C . GLY B 1 58 ? -10.484 -20.594 -11.828 1 98 58 GLY B C 1
ATOM 1694 O O . GLY B 1 58 ? -9.875 -21.625 -11.539 1 98 58 GLY B O 1
ATOM 1695 N N . LYS B 1 59 ? -9.82 -19.484 -12 1 98.75 59 LYS B N 1
ATOM 1696 C CA . LYS B 1 59 ? -8.367 -19.469 -12.109 1 98.75 59 LYS B CA 1
ATOM 1697 C C . LYS B 1 59 ? -7.727 -18.797 -10.906 1 98.75 59 LYS B C 1
ATOM 1699 O O . LYS B 1 59 ? -6.52 -18.547 -10.883 1 98.75 59 LYS B O 1
ATOM 1704 N N . MET B 1 60 ? -8.469 -18.578 -9.883 1 98.38 60 MET B N 1
ATOM 1705 C CA . MET B 1 60 ? -7.996 -17.797 -8.758 1 98.38 60 MET B CA 1
ATOM 1706 C C . MET B 1 60 ? -6.848 -18.5 -8.039 1 98.38 60 MET B C 1
ATOM 1708 O O . MET B 1 60 ? -5.848 -17.859 -7.695 1 98.38 60 MET B O 1
ATOM 1712 N N . GLU B 1 61 ? -6.945 -19.734 -7.754 1 98.12 61 GLU B N 1
ATOM 1713 C CA . GLU B 1 61 ? -5.895 -20.469 -7.055 1 98.12 61 GLU B CA 1
ATOM 1714 C C . GLU B 1 61 ? -4.582 -20.422 -7.828 1 98.12 61 GLU B C 1
ATOM 1716 O O . GLU B 1 61 ? -3.518 -20.203 -7.246 1 98.12 61 GLU B O 1
ATOM 1721 N N . GLU B 1 62 ? -4.637 -20.672 -9.078 1 98.69 62 GLU B N 1
ATOM 1722 C CA . GLU B 1 62 ? -3.447 -20.594 -9.93 1 98.69 62 GLU B CA 1
ATOM 1723 C C . GLU B 1 62 ? -2.848 -19.203 -9.93 1 98.69 62 GLU B C 1
ATOM 1725 O O . GLU B 1 62 ? -1.627 -19.031 -9.875 1 98.69 62 GLU B O 1
ATOM 1730 N N . TYR B 1 63 ? -3.717 -18.234 -10.008 1 98.75 63 TYR B N 1
ATOM 1731 C CA . TYR B 1 63 ? -3.229 -16.875 -10.023 1 98.75 63 TYR B CA 1
ATOM 1732 C C . TYR B 1 63 ? -2.533 -16.516 -8.719 1 98.75 63 TYR B C 1
ATOM 1734 O O . TYR B 1 63 ? -1.505 -15.836 -8.711 1 98.75 63 TYR B O 1
ATOM 1742 N N . GLU B 1 64 ? -3.092 -16.953 -7.621 1 97.94 64 GLU B N 1
ATOM 1743 C CA . GLU B 1 64 ? -2.488 -16.672 -6.32 1 97.94 64 GLU B CA 1
ATOM 1744 C C . GLU B 1 64 ? -1.08 -17.25 -6.23 1 97.94 64 GLU B C 1
ATOM 1746 O O . GLU B 1 64 ? -0.172 -16.609 -5.699 1 97.94 64 GLU B O 1
ATOM 1751 N N . LYS B 1 65 ? -0.885 -18.438 -6.715 1 97.94 65 LYS B N 1
ATOM 1752 C CA . LYS B 1 65 ? 0.453 -19.031 -6.738 1 97.94 65 LYS B CA 1
ATOM 1753 C C . LYS B 1 65 ? 1.405 -18.188 -7.586 1 97.94 65 LYS B C 1
ATOM 1755 O O . LYS B 1 65 ? 2.553 -17.953 -7.195 1 97.94 65 LYS B O 1
ATOM 1760 N N . LEU B 1 66 ? 0.893 -17.75 -8.695 1 98.62 66 LEU B N 1
ATOM 1761 C CA . LEU B 1 66 ? 1.697 -16.953 -9.625 1 98.62 66 LEU B CA 1
ATOM 1762 C C . LEU B 1 66 ? 2.125 -15.633 -8.977 1 98.62 66 LEU B C 1
ATOM 1764 O O . LEU B 1 66 ? 3.293 -15.25 -9.055 1 98.62 66 LEU B O 1
ATOM 1768 N N . ILE B 1 67 ? 1.14 -14.938 -8.359 1 98 67 ILE B N 1
ATOM 1769 C CA . ILE B 1 67 ? 1.439 -13.625 -7.809 1 98 67 ILE B CA 1
ATOM 1770 C C . ILE B 1 67 ? 2.402 -13.758 -6.633 1 98 67 ILE B C 1
ATOM 1772 O O . ILE B 1 67 ? 3.264 -12.898 -6.422 1 98 67 ILE B O 1
ATOM 1776 N N . LYS B 1 68 ? 2.295 -14.836 -5.875 1 95.25 68 LYS B N 1
ATOM 1777 C CA . LYS B 1 68 ? 3.227 -15.07 -4.777 1 95.25 68 LYS B CA 1
ATOM 1778 C C . LYS B 1 68 ? 4.648 -15.258 -5.293 1 95.25 68 LYS B C 1
ATOM 1780 O O . LYS B 1 68 ? 5.598 -14.719 -4.715 1 95.25 68 LYS B O 1
ATOM 1785 N N . ARG B 1 69 ? 4.824 -15.945 -6.305 1 96.06 69 ARG B N 1
ATOM 1786 C CA . ARG B 1 69 ? 6.137 -16.094 -6.926 1 96.06 69 ARG B CA 1
ATOM 1787 C C . ARG B 1 69 ? 6.664 -14.758 -7.43 1 96.06 69 ARG B C 1
ATOM 1789 O O . ARG B 1 69 ? 7.855 -14.469 -7.301 1 96.06 69 ARG B O 1
ATOM 1796 N N . HIS B 1 70 ? 5.789 -14.008 -8.016 1 97.19 70 HIS B N 1
ATOM 1797 C CA . HIS B 1 70 ? 6.188 -12.711 -8.531 1 97.19 70 HIS B CA 1
ATOM 1798 C C . HIS B 1 70 ? 6.641 -11.781 -7.41 1 97.19 70 HIS B C 1
ATOM 1800 O O . HIS B 1 70 ? 7.641 -11.07 -7.551 1 97.19 70 HIS B O 1
ATOM 1806 N N . ILE B 1 71 ? 5.93 -11.789 -6.324 1 94.44 71 ILE B N 1
ATOM 1807 C CA . ILE B 1 71 ? 6.305 -10.984 -5.164 1 94.44 71 ILE B CA 1
ATOM 1808 C C . ILE B 1 71 ? 7.699 -11.383 -4.695 1 94.44 71 ILE B C 1
ATOM 1810 O O . ILE B 1 71 ? 8.547 -10.516 -4.445 1 94.44 71 ILE B O 1
ATOM 1814 N N . THR B 1 72 ? 7.922 -12.641 -4.625 1 91.62 72 THR B N 1
ATOM 1815 C CA . THR B 1 72 ? 9.227 -13.141 -4.203 1 91.62 72 THR B CA 1
ATOM 1816 C C . THR B 1 72 ? 10.32 -12.656 -5.145 1 91.62 72 THR B C 1
ATOM 1818 O O . THR B 1 72 ? 11.383 -12.211 -4.699 1 91.62 72 THR B O 1
ATOM 1821 N N . ASN B 1 73 ? 10.102 -12.703 -6.379 1 93.44 73 ASN B N 1
ATOM 1822 C CA . ASN B 1 73 ? 11.07 -12.227 -7.359 1 93.44 73 ASN B CA 1
ATOM 1823 C C . ASN B 1 73 ? 11.336 -10.727 -7.203 1 93.44 73 ASN B C 1
ATOM 1825 O O . ASN B 1 73 ? 12.484 -10.281 -7.285 1 93.44 73 ASN B O 1
ATOM 1829 N N . CYS B 1 74 ? 10.289 -9.953 -7.051 1 94.25 74 CYS B N 1
ATOM 1830 C CA . CYS B 1 74 ? 10.445 -8.516 -6.852 1 94.25 74 CYS B CA 1
ATOM 1831 C C . CYS B 1 74 ? 11.289 -8.227 -5.617 1 94.25 74 CYS B C 1
ATOM 1833 O O . CYS B 1 74 ? 12.148 -7.344 -5.645 1 94.25 74 CYS B O 1
ATOM 1835 N N . TYR B 1 75 ? 11.086 -8.961 -4.57 1 88.19 75 TYR B N 1
ATOM 1836 C CA . TYR B 1 75 ? 11.82 -8.766 -3.326 1 88.19 75 TYR B CA 1
ATOM 1837 C C . TYR B 1 75 ? 13.297 -9.102 -3.506 1 88.19 75 TYR B C 1
ATOM 1839 O O . TYR B 1 75 ? 14.164 -8.438 -2.934 1 88.19 75 TYR B O 1
ATOM 1847 N N . MET B 1 76 ? 13.547 -10.023 -4.285 1 88.56 76 MET B N 1
ATOM 1848 C CA . MET B 1 76 ? 14.906 -10.539 -4.418 1 88.56 76 MET B CA 1
ATOM 1849 C C . MET B 1 76 ? 15.695 -9.734 -5.438 1 88.56 76 MET B C 1
ATOM 1851 O O . MET B 1 76 ? 16.906 -9.57 -5.297 1 88.56 76 MET B O 1
ATOM 1855 N N . ASN B 1 77 ? 15.031 -9.227 -6.367 1 92.75 77 ASN B N 1
ATOM 1856 C CA . ASN B 1 77 ? 15.773 -8.758 -7.535 1 92.75 77 ASN B CA 1
ATOM 1857 C C . ASN B 1 77 ? 15.57 -7.266 -7.77 1 92.75 77 ASN B C 1
ATOM 1859 O O . ASN B 1 77 ? 16.297 -6.648 -8.539 1 92.75 77 ASN B O 1
ATOM 1863 N N . ASP B 1 78 ? 14.531 -6.703 -7.113 1 93.69 78 ASP B N 1
ATOM 1864 C CA . ASP B 1 78 ? 14.203 -5.301 -7.352 1 93.69 78 ASP B CA 1
ATOM 1865 C C . ASP B 1 78 ? 14.469 -4.457 -6.105 1 93.69 78 ASP B C 1
ATOM 1867 O O . ASP B 1 78 ? 14.586 -4.992 -5 1 93.69 78 ASP B O 1
ATOM 1871 N N . ARG B 1 79 ? 14.562 -3.135 -6.285 1 92.62 79 ARG B N 1
ATOM 1872 C CA . ARG B 1 79 ? 14.461 -2.191 -5.176 1 92.62 79 ARG B CA 1
ATOM 1873 C C . ARG B 1 79 ? 13.008 -1.938 -4.801 1 92.62 79 ARG B C 1
ATOM 1875 O O . ARG B 1 79 ? 12.539 -0.797 -4.844 1 92.62 79 ARG B O 1
ATOM 1882 N N . CYS B 1 80 ? 12.273 -3.031 -4.562 1 93.81 80 CYS B N 1
ATOM 1883 C CA . CYS B 1 80 ? 10.891 -3.09 -4.094 1 93.81 80 CYS B CA 1
ATOM 1884 C C . CYS B 1 80 ? 10.828 -3.07 -2.572 1 93.81 80 CYS B C 1
ATOM 1886 O O . CYS B 1 80 ? 11.344 -3.975 -1.913 1 93.81 80 CYS B O 1
ATOM 1888 N N . MET B 1 81 ? 10.148 -2.131 -2.018 1 89.88 81 MET B N 1
ATOM 1889 C CA . MET B 1 81 ? 10.148 -1.915 -0.573 1 89.88 81 MET B CA 1
ATOM 1890 C C . MET B 1 81 ? 8.953 -2.604 0.079 1 89.88 81 MET B C 1
ATOM 1892 O O . MET B 1 81 ? 9 -2.955 1.259 1 89.88 81 MET B O 1
ATOM 1896 N N . TYR B 1 82 ? 7.934 -2.723 -0.659 1 91 82 TYR B N 1
ATOM 1897 C CA . TYR B 1 82 ? 6.664 -3.176 -0.106 1 91 82 TYR B CA 1
ATOM 1898 C C . TYR B 1 82 ? 5.797 -3.814 -1.185 1 91 82 TYR B C 1
ATOM 1900 O O . TYR B 1 82 ? 5.766 -3.348 -2.324 1 91 82 TYR B O 1
ATOM 1908 N N . PHE B 1 83 ? 5.078 -4.91 -0.844 1 94.81 83 PHE B N 1
ATOM 1909 C CA . PHE B 1 83 ? 4.172 -5.543 -1.797 1 94.81 83 PHE B CA 1
ATOM 1910 C C . PHE B 1 83 ? 3.07 -6.305 -1.073 1 94.81 83 PHE B C 1
ATOM 1912 O O . PHE B 1 83 ? 3.348 -7.254 -0.334 1 94.81 83 PHE B O 1
ATOM 1919 N N . ASP B 1 84 ? 1.834 -5.898 -1.323 1 95.94 84 ASP B N 1
ATOM 1920 C CA . ASP B 1 84 ? 0.648 -6.598 -0.839 1 95.94 84 ASP B CA 1
ATOM 1921 C C . ASP B 1 84 ? -0.254 -7.016 -1.997 1 95.94 84 ASP B C 1
ATOM 1923 O O . ASP B 1 84 ? -0.187 -6.438 -3.084 1 95.94 84 ASP B O 1
ATOM 1927 N N . PHE B 1 85 ? -1.116 -8.023 -1.718 1 97.75 85 PHE B N 1
ATOM 1928 C CA . PHE B 1 85 ? -2.252 -8.273 -2.598 1 97.75 85 PHE B CA 1
ATOM 1929 C C . PHE B 1 85 ? -3.457 -8.766 -1.804 1 97.75 85 PHE B C 1
ATOM 1931 O O . PHE B 1 85 ? -3.305 -9.289 -0.7 1 97.75 85 PHE B O 1
ATOM 1938 N N . GLY B 1 86 ? -4.656 -8.5 -2.338 1 97.88 86 GLY B N 1
ATOM 1939 C CA . GLY B 1 86 ? -5.891 -8.867 -1.659 1 97.88 86 GLY B CA 1
ATOM 1940 C C . GLY B 1 86 ? -7.121 -8.719 -2.533 1 97.88 86 GLY B C 1
ATOM 1941 O O . GLY B 1 86 ? -7.008 -8.453 -3.732 1 97.88 86 GLY B O 1
ATOM 1942 N N . VAL B 1 87 ? -8.281 -9.023 -1.858 1 98.44 87 VAL B N 1
ATOM 1943 C CA . VAL B 1 87 ? -9.57 -8.93 -2.543 1 98.44 87 VAL B CA 1
ATOM 1944 C C . VAL B 1 87 ? -10.516 -8.031 -1.75 1 98.44 87 VAL B C 1
ATOM 1946 O O . VAL B 1 87 ? -10.266 -7.738 -0.578 1 98.44 87 VAL B O 1
ATOM 1949 N N . ASN B 1 88 ? -11.617 -7.57 -2.479 1 98.5 88 ASN B N 1
ATOM 1950 C CA . ASN B 1 88 ? -12.609 -6.746 -1.797 1 98.5 88 ASN B CA 1
ATOM 1951 C C . ASN B 1 88 ? -13.164 -7.445 -0.562 1 98.5 88 ASN B C 1
ATOM 1953 O O . ASN B 1 88 ? -13.523 -8.625 -0.621 1 98.5 88 ASN B O 1
ATOM 1957 N N . GLN B 1 89 ? -13.258 -6.695 0.467 1 97.31 89 GLN B N 1
ATOM 1958 C CA . GLN B 1 89 ? -13.711 -7.242 1.743 1 97.31 89 GLN B CA 1
ATOM 1959 C C . GLN B 1 89 ? -15.18 -7.652 1.681 1 97.31 89 GLN B C 1
ATOM 1961 O O . GLN B 1 89 ? -15.578 -8.641 2.295 1 97.31 89 GLN B O 1
ATOM 1966 N N . ASP B 1 90 ? -15.953 -6.902 0.935 1 96.06 90 ASP B N 1
ATOM 1967 C CA . ASP B 1 90 ? -17.406 -7.102 0.943 1 96.06 90 ASP B CA 1
ATOM 1968 C C . ASP B 1 90 ? -17.812 -8.203 -0.038 1 96.06 90 ASP B C 1
ATOM 1970 O O . ASP B 1 90 ? -19 -8.461 -0.228 1 96.06 90 ASP B O 1
ATOM 1974 N N . GLY B 1 91 ? -16.938 -8.734 -0.702 1 94.88 91 GLY B N 1
ATOM 1975 C CA . GLY B 1 91 ? -17.219 -9.836 -1.611 1 94.88 91 GLY B CA 1
ATOM 1976 C C . GLY B 1 91 ? -17.641 -9.367 -2.992 1 94.88 91 GLY B C 1
ATOM 1977 O O . GLY B 1 91 ? -17.953 -10.188 -3.863 1 94.88 91 GLY B O 1
ATOM 1978 N N . SER B 1 92 ? -17.641 -8.094 -3.127 1 95.5 92 SER B N 1
ATOM 1979 C CA . SER B 1 92 ? -17.922 -7.598 -4.473 1 95.5 92 SER B CA 1
ATOM 1980 C C . SER B 1 92 ? -16.766 -7.914 -5.426 1 95.5 92 SER B C 1
ATOM 1982 O O . SER B 1 92 ? -15.617 -7.996 -5.012 1 95.5 92 SER B O 1
ATOM 1984 N N . ASP B 1 93 ? -17.062 -8.172 -6.676 1 95.38 93 ASP B N 1
ATOM 1985 C CA . ASP B 1 93 ? -16.094 -8.461 -7.727 1 95.38 93 ASP B CA 1
ATOM 1986 C C . ASP B 1 93 ? -15.102 -9.531 -7.273 1 95.38 93 ASP B C 1
ATOM 1988 O O . ASP B 1 93 ? -13.891 -9.289 -7.254 1 95.38 93 ASP B O 1
ATOM 1992 N N . PRO B 1 94 ? -15.586 -10.664 -6.973 1 96.19 94 PRO B N 1
ATOM 1993 C CA . PRO B 1 94 ? -14.758 -11.695 -6.344 1 96.19 94 PRO B CA 1
ATOM 1994 C C . PRO B 1 94 ? -13.594 -12.133 -7.227 1 96.19 94 PRO B C 1
ATOM 1996 O O . PRO B 1 94 ? -12.648 -12.766 -6.742 1 96.19 94 PRO B O 1
ATOM 1999 N N . ASN B 1 95 ? -13.617 -11.812 -8.508 1 98.12 95 ASN B N 1
ATOM 2000 C CA . ASN B 1 95 ? -12.547 -12.227 -9.406 1 98.12 95 ASN B CA 1
ATOM 2001 C C . ASN B 1 95 ? -11.492 -11.133 -9.562 1 98.12 95 ASN B C 1
ATOM 2003 O O . ASN B 1 95 ? -10.539 -11.289 -10.328 1 98.12 95 ASN B O 1
ATOM 2007 N N . VAL B 1 96 ? -11.656 -10.07 -8.844 1 98.69 96 VAL B N 1
ATOM 2008 C CA . VAL B 1 96 ? -10.672 -8.992 -8.969 1 98.69 96 VAL B CA 1
ATOM 2009 C C . VAL B 1 96 ? -9.703 -9.055 -7.793 1 98.69 96 VAL B C 1
ATOM 2011 O O . VAL B 1 96 ? -10.117 -9.055 -6.629 1 98.69 96 VAL B O 1
ATOM 2014 N N . VAL B 1 97 ? -8.391 -9.156 -8.094 1 98.88 97 VAL B N 1
ATOM 2015 C CA . VAL B 1 97 ? -7.301 -9.086 -7.129 1 98.88 97 VAL B CA 1
ATOM 2016 C C . VAL B 1 97 ? -6.609 -7.73 -7.223 1 98.88 97 VAL B C 1
ATOM 2018 O O . VAL B 1 97 ? -6.305 -7.254 -8.32 1 98.88 97 VAL B O 1
ATOM 2021 N N . TYR B 1 98 ? -6.43 -7.18 -6.094 1 98.81 98 TYR B N 1
ATOM 2022 C CA . TYR B 1 98 ? -5.742 -5.895 -6.031 1 98.81 98 TYR B CA 1
ATOM 2023 C C . TYR B 1 98 ? -4.312 -6.066 -5.531 1 98.81 98 TYR B C 1
ATOM 2025 O O . TYR B 1 98 ? -4.059 -6.84 -4.609 1 98.81 98 TYR B O 1
ATOM 2033 N N . LEU B 1 99 ? -3.371 -5.387 -6.145 1 98.88 99 LEU B N 1
ATOM 2034 C CA . LEU B 1 99 ? -1.962 -5.336 -5.773 1 98.88 99 LEU B CA 1
ATOM 2035 C C . LEU B 1 99 ? -1.561 -3.928 -5.352 1 98.88 99 LEU B C 1
ATOM 2037 O O . LEU B 1 99 ? -1.993 -2.945 -5.957 1 98.88 99 LEU B O 1
ATOM 2041 N N . TYR B 1 100 ? -0.75 -3.822 -4.316 1 98.62 100 TYR B N 1
ATOM 2042 C CA . TYR B 1 100 ? -0.089 -2.58 -3.93 1 98.62 100 TYR B CA 1
ATOM 2043 C C . TYR B 1 100 ? 1.415 -2.781 -3.795 1 98.62 100 TYR B C 1
ATOM 2045 O O . TYR B 1 100 ? 1.868 -3.598 -2.986 1 98.62 100 TYR B O 1
ATOM 2053 N N . GLU B 1 101 ? 2.205 -1.994 -4.488 1 98 101 GLU B N 1
ATOM 2054 C CA . GLU B 1 101 ? 3.656 -2.107 -4.594 1 98 101 GLU B CA 1
ATOM 2055 C C . GLU B 1 101 ? 4.332 -0.752 -4.398 1 98 101 GLU B C 1
ATOM 2057 O O . GLU B 1 101 ? 3.84 0.269 -4.887 1 98 101 GLU B O 1
ATOM 2062 N N . VAL B 1 102 ? 5.461 -0.846 -3.744 1 96.5 102 VAL B N 1
ATOM 2063 C CA . VAL B 1 102 ? 6.215 0.394 -3.584 1 96.5 102 VAL B CA 1
ATOM 2064 C C . VAL B 1 102 ? 7.672 0.168 -3.979 1 96.5 102 VAL B C 1
ATOM 2066 O O . VAL B 1 102 ? 8.305 -0.782 -3.514 1 96.5 102 VAL B O 1
ATOM 2069 N N . TYR B 1 103 ? 8.164 1.071 -4.781 1 96.5 103 TYR B N 1
ATOM 2070 C CA . TYR B 1 103 ? 9.547 1.069 -5.234 1 96.5 103 TYR B CA 1
ATOM 2071 C C . TYR B 1 103 ? 10.289 2.301 -4.73 1 96.5 103 TYR B C 1
ATOM 2073 O O . TYR B 1 103 ? 9.688 3.359 -4.535 1 96.5 103 TYR B O 1
ATOM 2081 N N . GLU B 1 104 ? 11.508 2.193 -4.633 1 93.12 104 GLU B N 1
ATOM 2082 C CA . GLU B 1 104 ? 12.375 3.152 -3.953 1 93.12 104 GLU B CA 1
ATOM 2083 C C . GLU B 1 104 ? 12.297 4.531 -4.605 1 93.12 104 GLU B C 1
ATOM 2085 O O . GLU B 1 104 ? 12.359 5.551 -3.918 1 93.12 104 GLU B O 1
ATOM 2090 N N . ASP B 1 105 ? 12.297 4.535 -5.871 1 95.19 105 ASP B N 1
ATOM 2091 C CA . ASP B 1 105 ? 12.227 5.773 -6.641 1 95.19 105 ASP B CA 1
ATOM 2092 C C . ASP B 1 105 ? 11.836 5.496 -8.094 1 95.19 105 ASP B C 1
ATOM 2094 O O . ASP B 1 105 ? 11.508 4.363 -8.445 1 95.19 105 ASP B O 1
ATOM 2098 N N . GLU B 1 106 ? 11.789 6.562 -8.859 1 96.94 106 GLU B N 1
ATOM 2099 C CA . GLU B 1 106 ? 11.375 6.422 -10.25 1 96.94 106 GLU B CA 1
ATOM 2100 C C . GLU B 1 106 ? 12.32 5.5 -11.016 1 96.94 106 GLU B C 1
ATOM 2102 O O . GLU B 1 106 ? 11.883 4.723 -11.867 1 96.94 106 GLU B O 1
ATOM 2107 N N . ALA B 1 107 ? 13.602 5.633 -10.805 1 97.38 107 ALA B N 1
ATOM 2108 C CA . ALA B 1 107 ? 14.57 4.762 -11.461 1 97.38 107 ALA B CA 1
ATOM 2109 C C . ALA B 1 107 ? 14.312 3.297 -11.125 1 97.38 107 ALA B C 1
ATOM 2111 O O . ALA B 1 107 ? 14.367 2.43 -11.992 1 97.38 107 ALA B O 1
ATOM 2112 N N . ALA B 1 108 ? 14.055 2.996 -9.844 1 96.5 108 ALA B N 1
ATOM 2113 C CA . ALA B 1 108 ? 13.75 1.641 -9.398 1 96.5 108 ALA B CA 1
ATOM 2114 C C . ALA B 1 108 ? 12.516 1.094 -10.102 1 96.5 108 ALA B C 1
ATOM 2116 O O . ALA B 1 108 ? 12.484 -0.071 -10.508 1 96.5 108 ALA B O 1
ATOM 2117 N N . LEU B 1 109 ? 11.492 1.893 -10.219 1 98.19 109 LEU B N 1
ATOM 2118 C CA . LEU B 1 109 ? 10.281 1.467 -10.906 1 98.19 109 LEU B CA 1
ATOM 2119 C C . LEU B 1 109 ? 10.562 1.168 -12.375 1 98.19 109 LEU B C 1
ATOM 2121 O O . LEU B 1 109 ? 10.055 0.183 -12.922 1 98.19 109 LEU B O 1
ATOM 2125 N N . GLN B 1 110 ? 11.305 2.018 -13 1 98.25 110 GLN B N 1
ATOM 2126 C CA . GLN B 1 110 ? 11.656 1.773 -14.391 1 98.25 110 GLN B CA 1
ATOM 2127 C C . GLN B 1 110 ? 12.453 0.477 -14.539 1 98.25 110 GLN B C 1
ATOM 2129 O O . GLN B 1 110 ? 12.219 -0.293 -15.477 1 98.25 110 GLN B O 1
ATOM 2134 N N . GLU B 1 111 ? 13.398 0.25 -13.672 1 98.06 111 GLU B N 1
ATOM 2135 C CA . GLU B 1 111 ? 14.133 -1.01 -13.672 1 98.06 111 GLU B CA 1
ATOM 2136 C C . GLU B 1 111 ? 13.188 -2.203 -13.57 1 98.06 111 GLU B C 1
ATOM 2138 O O . GLU B 1 111 ? 13.375 -3.209 -14.258 1 98.06 111 GLU B O 1
ATOM 2143 N N . HIS B 1 112 ? 12.227 -2.129 -12.664 1 98.38 112 HIS B N 1
ATOM 2144 C CA . HIS B 1 112 ? 11.219 -3.178 -12.539 1 98.38 112 HIS B CA 1
ATOM 2145 C C . HIS B 1 112 ? 10.469 -3.375 -13.852 1 98.38 112 HIS B C 1
ATOM 2147 O O . HIS B 1 112 ? 10.281 -4.508 -14.297 1 98.38 112 HIS B O 1
ATOM 2153 N N . ARG B 1 113 ? 10.039 -2.332 -14.492 1 98.31 113 ARG B N 1
ATOM 2154 C CA . ARG B 1 113 ? 9.266 -2.387 -15.727 1 98.31 113 ARG B CA 1
ATOM 2155 C C . ARG B 1 113 ? 10.07 -3.039 -16.844 1 98.31 113 ARG B C 1
ATOM 2157 O O . ARG B 1 113 ? 9.5 -3.666 -17.734 1 98.31 113 ARG B O 1
ATOM 2164 N N . ASP B 1 114 ? 11.359 -2.939 -16.75 1 98.19 114 ASP B N 1
ATOM 2165 C CA . ASP B 1 114 ? 12.234 -3.475 -17.781 1 98.19 114 ASP B CA 1
ATOM 2166 C C . ASP B 1 114 ? 12.719 -4.879 -17.422 1 98.19 114 ASP B C 1
ATOM 2168 O O . ASP B 1 114 ? 13.414 -5.523 -18.219 1 98.19 114 ASP B O 1
ATOM 2172 N N . SER B 1 115 ? 12.414 -5.41 -16.375 1 98.06 115 SER B N 1
ATOM 2173 C CA . SER B 1 115 ? 12.984 -6.641 -15.852 1 98.06 115 SER B CA 1
ATOM 2174 C C . SER B 1 115 ? 12.453 -7.863 -16.594 1 98.06 115 SER B C 1
ATOM 2176 O O . SER B 1 115 ? 11.32 -7.855 -17.078 1 98.06 115 SER B O 1
ATOM 2178 N N . SER B 1 116 ? 13.234 -8.938 -16.594 1 97.75 116 SER B N 1
ATOM 2179 C CA . SER B 1 116 ? 12.836 -10.211 -17.203 1 97.75 116 SER B CA 1
ATOM 2180 C C . SER B 1 116 ? 11.742 -10.883 -16.375 1 97.75 116 SER B C 1
ATOM 2182 O O . SER B 1 116 ? 10.852 -11.523 -16.938 1 97.75 116 SER B O 1
ATOM 2184 N N . HIS B 1 117 ? 11.852 -10.75 -15.062 1 96.88 117 HIS B N 1
ATOM 2185 C CA . HIS B 1 117 ? 10.859 -11.438 -14.242 1 96.88 117 HIS B CA 1
ATOM 2186 C C . HIS B 1 117 ? 9.484 -10.797 -14.391 1 96.88 117 HIS B C 1
ATOM 2188 O O . HIS B 1 117 ? 8.461 -11.484 -14.289 1 96.88 117 HIS B O 1
ATOM 2194 N N . LEU B 1 118 ? 9.383 -9.438 -14.609 1 98.44 118 LEU B N 1
ATOM 2195 C CA . LEU B 1 118 ? 8.078 -8.859 -14.906 1 98.44 118 LEU B CA 1
ATOM 2196 C C . LEU B 1 118 ? 7.539 -9.406 -16.219 1 98.44 118 LEU B C 1
ATOM 2198 O O . LEU B 1 118 ? 6.355 -9.734 -16.328 1 98.44 118 LEU B O 1
ATOM 2202 N N . LYS B 1 119 ? 8.383 -9.508 -17.234 1 98.12 119 LYS B N 1
ATOM 2203 C CA . LYS B 1 119 ? 7.961 -10.055 -18.516 1 98.12 119 LYS B CA 1
ATOM 2204 C C . LYS B 1 119 ? 7.434 -11.484 -18.359 1 98.12 119 LYS B C 1
ATOM 2206 O O . LYS B 1 119 ? 6.414 -11.844 -18.938 1 98.12 119 LYS B O 1
ATOM 2211 N N . GLU B 1 120 ? 8.125 -12.281 -17.625 1 97.94 120 GLU B N 1
ATOM 2212 C CA . GLU B 1 120 ? 7.699 -13.648 -17.359 1 97.94 120 GLU B CA 1
ATOM 2213 C C . GLU B 1 120 ? 6.355 -13.672 -16.625 1 97.94 120 GLU B C 1
ATOM 2215 O O . GLU B 1 120 ? 5.477 -14.469 -16.969 1 97.94 120 GLU B O 1
ATOM 2220 N N . TYR B 1 121 ? 6.176 -12.844 -15.633 1 98.62 121 TYR B N 1
ATOM 2221 C CA . TYR B 1 121 ? 4.918 -12.742 -14.906 1 98.62 121 TYR B CA 1
ATOM 2222 C C . TYR B 1 121 ? 3.775 -12.359 -15.844 1 98.62 121 TYR B C 1
ATOM 2224 O O . TYR B 1 121 ? 2.713 -12.984 -15.82 1 98.62 121 TYR B O 1
ATOM 2232 N N . LEU B 1 122 ? 4.023 -11.328 -16.641 1 98.56 122 LEU B N 1
ATOM 2233 C CA . LEU B 1 122 ? 2.971 -10.852 -17.531 1 98.56 122 LEU B CA 1
ATOM 2234 C C . LEU B 1 122 ? 2.574 -11.93 -18.531 1 98.56 122 LEU B C 1
ATOM 2236 O O . LEU B 1 122 ? 1.392 -12.086 -18.844 1 98.56 122 LEU B O 1
ATOM 2240 N N . SER B 1 123 ? 3.508 -12.656 -19.047 1 98.44 123 SER B N 1
ATOM 2241 C CA . SER B 1 123 ? 3.229 -13.75 -19.984 1 98.44 123 SER B CA 1
ATOM 2242 C C . SER B 1 123 ? 2.365 -14.82 -19.328 1 98.44 123 SER B C 1
ATOM 2244 O O . SER B 1 123 ? 1.366 -15.258 -19.906 1 98.44 123 SER B O 1
ATOM 2246 N N . ALA B 1 124 ? 2.717 -15.273 -18.156 1 98.62 124 ALA B N 1
ATOM 2247 C CA . ALA B 1 124 ? 1.947 -16.281 -17.438 1 98.62 124 ALA B CA 1
ATOM 2248 C C . ALA B 1 124 ? 0.573 -15.742 -17.047 1 98.62 124 ALA B C 1
ATOM 2250 O O . ALA B 1 124 ? -0.427 -16.453 -17.125 1 98.62 124 ALA B O 1
ATOM 2251 N N . ALA B 1 125 ? 0.525 -14.477 -16.609 1 98.75 125 ALA B N 1
ATOM 2252 C CA . ALA B 1 125 ? -0.719 -13.852 -16.156 1 98.75 125 ALA B CA 1
ATOM 2253 C C . ALA B 1 125 ? -1.72 -13.75 -17.312 1 98.75 125 ALA B C 1
ATOM 2255 O O . ALA B 1 125 ? -2.932 -13.812 -17.094 1 98.75 125 ALA B O 1
ATOM 2256 N N . ALA B 1 126 ? -1.239 -13.594 -18.516 1 98.38 126 ALA B N 1
ATOM 2257 C CA . ALA B 1 126 ? -2.107 -13.461 -19.688 1 98.38 126 ALA B CA 1
ATOM 2258 C C . ALA B 1 126 ? -3.008 -14.68 -19.844 1 98.38 126 ALA B C 1
ATOM 2260 O O . ALA B 1 126 ? -4.129 -14.57 -20.344 1 98.38 126 ALA B O 1
ATOM 2261 N N . GLU B 1 127 ? -2.635 -15.812 -19.406 1 98.38 127 GLU B N 1
ATOM 2262 C CA . GLU B 1 127 ? -3.408 -17.047 -19.484 1 98.38 127 GLU B CA 1
ATOM 2263 C C . GLU B 1 127 ? -4.453 -17.125 -18.375 1 98.38 127 GLU B C 1
ATOM 2265 O O . GLU B 1 127 ? -5.461 -17.812 -18.516 1 98.38 127 GLU B O 1
ATOM 2270 N N . LEU B 1 128 ? -4.258 -16.391 -17.344 1 98.88 128 LEU B N 1
ATOM 2271 C CA . LEU B 1 128 ? -5.055 -16.578 -16.141 1 98.88 128 LEU B CA 1
ATOM 2272 C C . LEU B 1 128 ? -5.988 -15.398 -15.922 1 98.88 128 LEU B C 1
ATOM 2274 O O . LEU B 1 128 ? -6.902 -15.469 -15.094 1 98.88 128 LEU B O 1
ATOM 2278 N N . THR B 1 129 ? -5.75 -14.281 -16.656 1 98.88 129 THR B N 1
ATOM 2279 C CA . THR B 1 129 ? -6.449 -13.039 -16.344 1 98.88 129 THR B CA 1
ATOM 2280 C C . THR B 1 129 ? -7.09 -12.445 -17.594 1 98.88 129 THR B C 1
ATOM 2282 O O . THR B 1 129 ? -6.668 -12.742 -18.719 1 98.88 129 THR B O 1
ATOM 2285 N N . ASP B 1 130 ? -8.133 -11.664 -17.359 1 98.75 130 ASP B N 1
ATOM 2286 C CA . ASP B 1 130 ? -8.836 -10.992 -18.453 1 98.75 130 ASP B CA 1
ATOM 2287 C C . ASP B 1 130 ? -8.273 -9.586 -18.672 1 98.75 130 ASP B C 1
ATOM 2289 O O . ASP B 1 130 ? -8.227 -9.109 -19.812 1 98.75 130 ASP B O 1
ATOM 2293 N N . SER B 1 131 ? -7.895 -8.945 -17.641 1 98.38 131 SER B N 1
ATOM 2294 C CA . SER B 1 131 ? -7.43 -7.562 -17.734 1 98.38 131 SER B CA 1
ATOM 2295 C C . SER B 1 131 ? -6.672 -7.141 -16.484 1 98.38 131 SER B C 1
ATOM 2297 O O . SER B 1 131 ? -6.707 -7.836 -15.469 1 98.38 131 SER B O 1
ATOM 2299 N N . HIS B 1 132 ? -5.922 -6.148 -16.562 1 98.44 132 HIS B N 1
ATOM 2300 C CA . HIS B 1 132 ? -5.348 -5.426 -15.438 1 98.44 132 HIS B CA 1
ATOM 2301 C C . HIS B 1 132 ? -5.359 -3.922 -15.68 1 98.44 132 HIS B C 1
ATOM 2303 O O . HIS B 1 132 ? -5.23 -3.469 -16.812 1 98.44 132 HIS B O 1
ATOM 2309 N N . ASP B 1 133 ? -5.574 -3.191 -14.656 1 98.25 133 ASP B N 1
ATOM 2310 C CA . ASP B 1 133 ? -5.535 -1.731 -14.648 1 98.25 133 ASP B CA 1
ATOM 2311 C C . ASP B 1 133 ? -4.52 -1.215 -13.633 1 98.25 133 ASP B C 1
ATOM 2313 O O . ASP B 1 133 ? -4.582 -1.565 -12.453 1 98.25 133 ASP B O 1
ATOM 2317 N N . VAL B 1 134 ? -3.588 -0.36 -14.078 1 98.56 134 VAL B N 1
ATOM 2318 C CA . VAL B 1 134 ? -2.479 0.07 -13.227 1 98.56 134 VAL B CA 1
ATOM 2319 C C . VAL B 1 134 ? -2.592 1.567 -12.953 1 98.56 134 VAL B C 1
ATOM 2321 O O . VAL B 1 134 ? -2.73 2.369 -13.875 1 98.56 134 VAL B O 1
ATOM 2324 N N . ARG B 1 135 ? -2.562 1.935 -11.734 1 98.44 135 ARG B N 1
ATOM 2325 C CA . ARG B 1 135 ? -2.383 3.316 -11.305 1 98.44 135 ARG B CA 1
ATOM 2326 C C . ARG B 1 135 ? -1.004 3.521 -10.68 1 98.44 135 ARG B C 1
ATOM 2328 O O . ARG B 1 135 ? -0.62 2.805 -9.758 1 98.44 135 ARG B O 1
ATOM 2335 N N . THR B 1 136 ? -0.323 4.52 -11.18 1 98.81 136 THR B N 1
ATOM 2336 C CA . THR B 1 136 ? 1.001 4.844 -10.656 1 98.81 136 THR B CA 1
ATOM 2337 C C . THR B 1 136 ? 0.958 6.133 -9.836 1 98.81 136 THR B C 1
ATOM 2339 O O . THR B 1 136 ? 0.406 7.141 -10.281 1 98.81 136 THR B O 1
ATOM 2342 N N . LEU B 1 137 ? 1.563 6.098 -8.672 1 98.5 137 LEU B N 1
ATOM 2343 C CA . LEU B 1 137 ? 1.503 7.242 -7.77 1 98.5 137 LEU B CA 1
ATOM 2344 C C . LEU B 1 137 ? 2.904 7.738 -7.426 1 98.5 137 LEU B C 1
ATOM 2346 O O . LEU B 1 137 ? 3.822 6.938 -7.238 1 98.5 137 LEU B O 1
ATOM 2350 N N . ASN B 1 138 ? 3.055 9.062 -7.32 1 98.25 138 ASN B N 1
ATOM 2351 C CA . ASN B 1 138 ? 4.133 9.688 -6.559 1 98.25 138 ASN B CA 1
ATOM 2352 C C . ASN B 1 138 ? 3.795 9.766 -5.074 1 98.25 138 ASN B C 1
ATOM 2354 O O . ASN B 1 138 ? 2.834 10.438 -4.688 1 98.25 138 ASN B O 1
ATOM 2358 N N . LEU B 1 139 ? 4.594 9.094 -4.273 1 97.69 139 LEU B N 1
ATOM 2359 C CA . LEU B 1 139 ? 4.297 9.078 -2.848 1 97.69 139 LEU B CA 1
ATOM 2360 C C . LEU B 1 139 ? 4.969 10.25 -2.139 1 97.69 139 LEU B C 1
ATOM 2362 O O . LEU B 1 139 ? 6.098 10.617 -2.467 1 97.69 139 LEU B O 1
ATOM 2366 N N . ALA B 1 140 ? 4.266 10.789 -1.166 1 95.94 140 ALA B N 1
ATOM 2367 C CA . ALA B 1 140 ? 4.859 11.797 -0.289 1 95.94 140 ALA B CA 1
ATOM 2368 C C . ALA B 1 140 ? 5.906 11.172 0.63 1 95.94 140 ALA B C 1
ATOM 2370 O O . ALA B 1 140 ? 5.84 9.977 0.938 1 95.94 140 ALA B O 1
ATOM 2371 N N . PRO B 1 141 ? 6.871 11.938 1.007 1 92.88 141 PRO B N 1
ATOM 2372 C CA . PRO B 1 141 ? 7.91 11.414 1.894 1 92.88 141 PRO B CA 1
ATOM 2373 C C . PRO B 1 141 ? 7.48 11.391 3.359 1 92.88 141 PRO B C 1
ATOM 2375 O O . PRO B 1 141 ? 8.156 11.969 4.215 1 92.88 1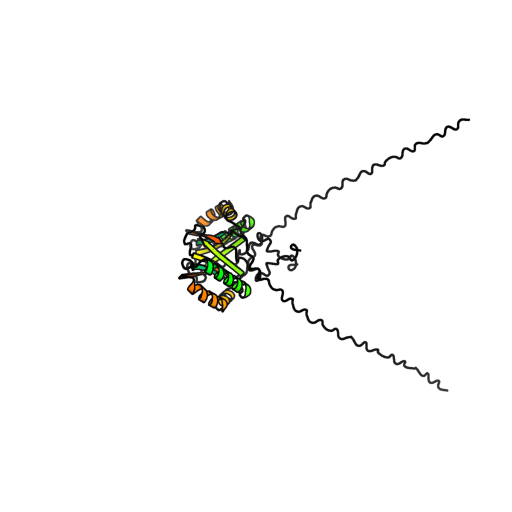41 PRO B O 1
ATOM 2378 N N . TYR B 1 142 ? 6.406 10.766 3.654 1 90.5 142 TYR B N 1
ATOM 2379 C CA . TYR B 1 142 ? 5.855 10.609 4.992 1 90.5 142 TYR B CA 1
ATOM 2380 C C . TYR B 1 142 ? 5.07 9.305 5.109 1 90.5 142 TYR B C 1
ATOM 2382 O O . TYR B 1 142 ? 4.422 8.883 4.152 1 90.5 142 TYR B O 1
ATOM 2390 N N . GLY B 1 143 ? 5.113 8.672 6.297 1 89.06 143 GLY B N 1
ATOM 2391 C CA . GLY B 1 143 ? 4.418 7.414 6.52 1 89.06 143 GLY B CA 1
ATOM 2392 C C . GLY B 1 143 ? 5.289 6.199 6.258 1 89.06 143 GLY B C 1
ATOM 2393 O O . GLY B 1 143 ? 6.441 6.148 6.699 1 89.06 143 GLY B O 1
ATOM 2394 N N . SER B 1 144 ? 4.656 5.168 5.535 1 88.5 144 SER B N 1
ATOM 2395 C CA . SER B 1 144 ? 5.301 3.885 5.277 1 88.5 144 SER B CA 1
ATOM 2396 C C . SER B 1 144 ? 5.051 2.902 6.418 1 88.5 144 SER B C 1
ATOM 2398 O O . SER B 1 144 ? 3.932 2.795 6.918 1 88.5 144 SER B O 1
ATOM 2400 N N . VAL B 1 145 ? 6.109 2.188 6.738 1 84.38 145 VAL B N 1
ATOM 2401 C CA . VAL B 1 145 ? 5.969 1.146 7.75 1 84.38 145 VAL B CA 1
ATOM 2402 C C . VAL B 1 145 ? 5.91 1.776 9.141 1 84.38 145 VAL B C 1
ATOM 2404 O O . VAL B 1 145 ? 6.691 2.678 9.453 1 84.38 145 VAL B O 1
ATOM 2407 N N . ASN B 1 146 ? 4.934 1.2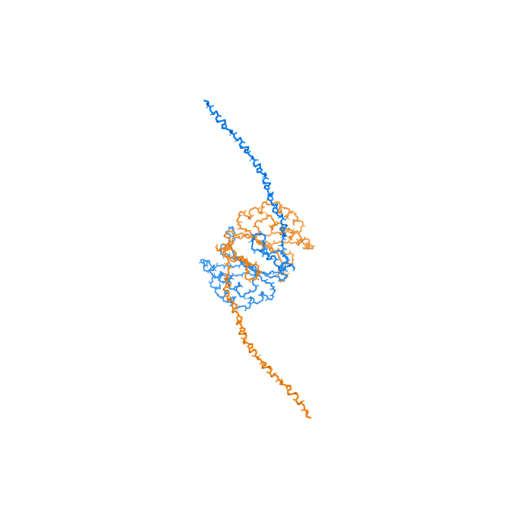55 9.93 1 83 146 ASN B N 1
ATOM 2408 C CA . ASN B 1 146 ? 4.887 1.649 11.328 1 83 146 ASN B CA 1
ATOM 2409 C C . ASN B 1 146 ? 5.836 0.807 12.18 1 83 146 ASN B C 1
ATOM 2411 O O . ASN B 1 146 ? 5.48 -0.292 12.609 1 83 146 ASN B O 1
ATOM 2415 N N . CYS B 1 147 ? 6.82 1.315 12.523 1 69.31 147 CYS B N 1
ATOM 2416 C CA . CYS B 1 147 ? 7.855 0.589 13.25 1 69.31 147 CYS B CA 1
ATOM 2417 C C . CYS B 1 147 ? 7.441 0.361 14.703 1 69.31 147 CYS B C 1
ATOM 2419 O O . CYS B 1 147 ? 8 -0.501 15.383 1 69.31 147 CYS B O 1
ATOM 2421 N N . ASN B 1 148 ? 6.566 1.175 15.188 1 64.5 148 ASN B N 1
ATOM 2422 C CA . ASN B 1 148 ? 6.062 0.979 16.547 1 64.5 148 ASN B CA 1
ATOM 2423 C C . ASN B 1 148 ? 5.246 -0.306 16.656 1 64.5 148 ASN B C 1
ATOM 2425 O O . ASN B 1 148 ? 5.062 -0.833 17.75 1 64.5 148 ASN B O 1
ATOM 2429 N N . TYR B 1 149 ? 4.664 -0.675 15.633 1 60.81 149 TYR B N 1
ATOM 2430 C CA . TYR B 1 149 ? 3.83 -1.872 15.602 1 60.81 149 TYR B CA 1
ATOM 2431 C C . TYR B 1 149 ? 4.684 -3.129 15.469 1 60.81 149 TYR B C 1
ATOM 2433 O O . TYR B 1 149 ? 4.414 -4.137 16.125 1 60.81 149 TYR B O 1
ATOM 2441 N N . ALA B 1 150 ? 5.594 -3.096 14.453 1 52.03 150 ALA B N 1
ATOM 2442 C CA . ALA B 1 150 ? 6.254 -4.359 14.133 1 52.03 150 ALA B CA 1
ATOM 2443 C C . ALA B 1 150 ? 7.395 -4.648 15.102 1 52.03 150 ALA B C 1
ATOM 2445 O O . ALA B 1 150 ? 8.008 -5.711 15.047 1 52.03 150 ALA B O 1
ATOM 2446 N N . GLY B 1 151 ? 7.414 -3.984 16.406 1 44.06 151 GLY B N 1
ATOM 2447 C CA . GLY B 1 151 ? 8.672 -4.375 17.016 1 44.06 151 GLY B CA 1
ATOM 2448 C C . GLY B 1 151 ? 9.805 -4.516 16.016 1 44.06 151 GLY B C 1
ATOM 2449 O O . GLY B 1 151 ? 10.906 -4.926 16.375 1 44.06 151 GLY B O 1
ATOM 2450 N N . GLN B 1 152 ? 9.43 -4.523 14.891 1 44.44 152 GLN B N 1
ATOM 2451 C CA . GLN B 1 152 ? 10.297 -4.934 13.797 1 44.44 152 GLN B CA 1
ATOM 2452 C C . GLN B 1 152 ? 11.359 -3.873 13.508 1 44.44 152 GLN B C 1
ATOM 2454 O O . GLN B 1 152 ? 12.383 -4.164 12.891 1 44.44 152 GLN B O 1
ATOM 2459 N N . CYS B 1 153 ? 11.023 -2.594 13.797 1 49.84 153 CYS B N 1
ATOM 2460 C CA . CYS B 1 153 ? 12.023 -1.61 13.406 1 49.84 153 CYS B CA 1
ATOM 2461 C C . CYS B 1 153 ? 13.133 -1.517 14.453 1 49.84 153 CYS B C 1
ATOM 2463 O O . CYS B 1 153 ? 12.93 -0.941 15.523 1 49.84 153 CYS B O 1
ATOM 2465 N N . GLU B 1 154 ? 13.602 -2.406 15.102 1 36.62 154 GLU B N 1
ATOM 2466 C CA . GLU B 1 154 ? 14.719 -2.139 15.992 1 36.62 154 GLU B CA 1
ATOM 2467 C C . GLU B 1 154 ? 15.781 -1.272 15.312 1 36.62 154 GLU B C 1
ATOM 2469 O O . GLU B 1 154 ? 16.344 -1.664 14.289 1 36.62 154 GLU B O 1
ATOM 2474 N N . ILE B 1 155 ? 15.617 0.014 15.281 1 33.66 155 ILE B N 1
ATOM 2475 C CA . ILE B 1 155 ? 16.828 0.807 15.055 1 33.66 155 ILE B CA 1
ATOM 2476 C C . ILE B 1 155 ? 17.969 0.24 15.883 1 33.66 155 ILE B C 1
ATOM 2478 O O . ILE B 1 155 ? 17.859 0.074 17.094 1 33.66 155 ILE B O 1
ATOM 2482 N N . GLY B 1 156 ? 18.781 -0.524 15.375 1 31.34 156 GLY B N 1
ATOM 2483 C CA . GLY B 1 156 ? 20.016 -0.803 16.094 1 31.34 156 GLY B CA 1
ATOM 2484 C C . GLY B 1 156 ? 20.562 0.41 16.812 1 31.34 156 GLY B C 1
ATOM 2485 O O . GLY B 1 156 ? 20.422 1.54 16.344 1 31.34 156 GLY B O 1
ATOM 2486 N N . GLU B 1 157 ? 20.547 0.597 18.172 1 32.44 157 GLU B N 1
ATOM 2487 C CA . GLU B 1 157 ? 21.375 1.501 18.953 1 32.44 157 GLU B CA 1
ATOM 2488 C C . GLU B 1 157 ? 22.688 1.817 18.25 1 32.44 157 GLU B C 1
ATOM 2490 O O . GLU B 1 157 ? 23.422 2.717 18.656 1 32.44 157 GLU B O 1
ATOM 2495 N N . GLY B 1 158 ? 23.375 0.905 17.5 1 27.88 158 GLY B N 1
ATOM 2496 C CA . GLY B 1 158 ? 24.797 1.109 17.344 1 27.88 158 GLY B CA 1
ATOM 2497 C C . GLY B 1 158 ? 25.141 2.422 16.656 1 27.88 158 GLY B C 1
ATOM 2498 O O . GLY B 1 158 ? 26.078 3.111 17.062 1 27.88 158 GLY B O 1
ATOM 2499 N N . MET B 1 159 ? 24.844 2.74 15.328 1 26.3 159 MET B N 1
ATOM 2500 C CA . MET B 1 159 ? 25.891 3.51 14.664 1 26.3 159 MET B CA 1
ATOM 2501 C C . MET B 1 159 ? 25.781 4.992 15.008 1 26.3 159 MET B C 1
ATOM 2503 O O . MET B 1 159 ? 26.484 5.82 14.43 1 26.3 159 MET B O 1
ATOM 2507 N N . TRP B 1 160 ? 24.578 5.492 15.492 1 22.84 160 TRP B N 1
ATOM 2508 C CA . TRP B 1 160 ? 24.859 6.914 15.641 1 22.84 160 TRP B CA 1
ATOM 2509 C C . TRP B 1 160 ? 25.578 7.191 16.953 1 22.84 160 TRP B C 1
ATOM 2511 O O . TRP B 1 160 ? 25.625 8.336 17.422 1 22.84 160 TRP B O 1
ATOM 2521 N N . ASP B 1 161 ? 26.266 6.375 17.609 1 21.28 161 ASP B N 1
ATOM 2522 C CA . ASP B 1 161 ? 27.219 7.059 18.469 1 21.28 161 ASP B CA 1
ATOM 2523 C C . ASP B 1 161 ? 28.203 7.898 17.641 1 21.28 161 ASP B C 1
ATOM 2525 O O . ASP B 1 161 ? 28.656 7.465 16.578 1 21.28 161 ASP B O 1
#

Radius of gyration: 34.09 Å; Cα contacts (8 Å, |Δi|>4): 499; chains: 2; bounding box: 127×62×118 Å

Secondary structure (DSSP, 8-state):
-------------------------------------------TT-EEEEEEEEEPTT-HHHHHHHHHHHHHHHHHHS-EEEEEEEEETT--STTEEEEEEEESSHHHHHHHHT-HHHHHHHHHHHHHEEEEEEEEEEEPSS-EE-HHHHS-B---SSTT-/-------------------------------------------TT-EEEEEEEEEPTT-HHHHHHHHHHHHHHHHHHS-EEEEEEEEETT--STTEEEEEEEESSHHHHHHHHT-HHHHHHHHHHHHHEEEEEEEEEEEPSS-EE-HHHHS-B---SSTT-

Solvent-accessible surface area (backbone atoms only — not comparable to full-atom values): 18457 Å² total; per-residue (Å²): 136,83,78,77,77,76,77,78,79,74,77,75,77,77,76,76,74,73,73,69,80,75,73,72,72,69,74,72,70,70,71,76,62,73,72,68,74,60,66,44,69,46,68,65,53,21,28,31,40,44,32,44,34,34,38,35,89,92,28,55,70,64,45,52,54,51,52,52,52,48,52,52,48,39,49,72,74,41,59,30,46,31,35,42,40,27,31,48,59,85,56,57,64,76,48,36,39,36,36,41,37,30,20,55,20,63,69,40,44,50,52,46,75,68,31,68,66,50,52,53,48,52,60,58,42,59,78,36,36,77,49,71,49,80,44,52,28,40,35,52,48,47,45,40,68,28,37,83,64,57,71,36,47,60,72,72,80,65,76,82,110,136,80,80,75,79,77,76,78,76,75,77,74,78,79,74,74,75,74,74,71,78,73,72,72,71,69,75,70,70,70,73,76,62,74,70,68,77,58,66,43,67,45,66,66,53,23,29,33,40,44,33,46,32,36,39,35,90,92,30,56,70,62,46,51,55,51,52,52,52,49,51,52,48,38,48,72,72,41,61,31,45,32,35,40,40,28,31,47,59,85,55,54,64,77,49,36,40,36,37,41,37,31,19,54,20,62,67,41,45,50,52,48,73,68,31,66,67,49,53,54,49,52,60,59,42,58,78,38,34,78,48,71,47,80,44,52,27,40,34,51,49,48,44,40,69,29,38,82,64,57,71,35,46,58,72,73,79,64,78,83,107

Sequence (322 aa):
MSAFVQSAFTTGGSTFVRARPQTRRAPATRASGRVSLRVQAIAEGRQSLFVAVTVKSGKMEEYEKLIKRHITNCYMNDRCMYFDFGVNQDGSDPNVVYLYEVYEDEAALQEHRDSSHLKEYLSAAAELTDSHDVRTLNLAPYGSVNCNYAGQCEIGEGMWDMSAFVQSAFTTGGSTFVRARPQTRRAPATRASGRVSLRVQAIAEGRQSLFVAVTVKSGKMEEYEKLIKRHITNCYMNDRCMYFDFGVNQDGSDPNVVYLYEVYEDEAALQEHRDSSHLKEYLSAAAELTDSHDVRTLNLAPYGSVNCNYAGQCEIGEGMWD

Organism: Micromonas commoda (strain RCC299 / NOUM17 / CCMP2709) (NCBI:txid296587)

InterPro domains:
  IPR007138 Antibiotic biosynthesis monooxygenase domain [PF03992] (52-121)
  IPR007138 Antibiotic biosynthesis monooxygenase domain [PS51725] (47-145)
  IPR011008 Dimeric alpha-beta barrel [SSF54909] (49-137)

=== Feature glossary ===
Feature key, reading from the visual/contextual features back to the raw sequence:

Rendered structure images. Structure images are PyMOL renders from six orthogonal camera directions. Cartoon representation draws helices as coils and strands as arrows; sticks shows the backbone as bonds; surface shows the solvent-excluded envelope. Rainbow coloring maps sequence position to hue (blue→red, N→C); chain coloring assigns a distinct color per polypeptide.

Contact-map, Ramachandran, and PAE plots. Three diagnostic plots accompany the record. The Cα contact map visualizes the tertiary structure as a 2D adjacency matrix (8 Å cutoff, sequence-local contacts suppressed). The Ramachandran plot shows the distribution of backbone (φ, ψ) torsions, with points in the α and β basins reflecting secondary structure content. The PAE plot shows AlphaFold's inter-residue confidence as a color matrix.

InterPro / GO / CATH / organism. The annotation block draws on four external resources. InterPro: which protein families and domains the sequence belongs to. GO: standardized terms for what the protein does, what process it participates in, and where in the cell it acts. CATH: which structural fold it has in the CATH hierarchy. Organism: the species of origin.

Nearest PDB structures. Structural nearest neighbors (via Foldseek easy-search vs the PDB). Reported per hit: target PDB id, E-value, and alignment TM-score. A TM-score above ~0.5 is the conventional threshold for 'same fold'.

Predicted aligned error. Predicted aligned error is AlphaFold's pairwise confidence. Unlike pLDDT (per-residue), PAE is per-residue-pair and captures whether two parts of the structure are correctly placed relative to each other. Units are ångströms of expected positional error.

Solvent-accessible surface area. SASA measures how much of the protein is reachable by solvent. It is computed by rolling a water-sized probe over the atomic surface and summing the exposed area (Å²). Per-residue SASA distinguishes core (buried, low SASA) from surface (exposed, high SASA) residues; total SASA is a whole-molecule size measure.

B-factor. Crystallographic B-factors measure how much each atom's electron density is smeared out, in Å². They rise in mobile loops and surface residues and fall in the buried interior. In AlphaFold models this column is repurposed to hold pLDDT instead.

pLDDT. For AlphaFold models, the B-factor field carries pLDDT — the model's own estimate of local accuracy on a 0–100 scale. Regions with pLDDT<50 should be treated as essentially unmodeled; they often correspond to intrinsically disordered segments.

Backbone torsions (φ/ψ). φ (phi) and ψ (psi) are the two rotatable backbone dihedrals per residue: φ is the C(i-1)–N–Cα–C torsion, ψ is the N–Cα–C–N(i+1) torsion, both in degrees on (−180°, 180°]. α-helical residues cluster near (−60°, −45°); β-strand residues near (−120°, +130°). A Ramachandran plot is simply a scatter of (φ, ψ) for every residue.

Radius of gyration, Cα contacts, bounding box. Radius of gyration (Rg) is the root-mean-square distance of Cα atoms from their centroid — a single number for overall size and compactness. A globular domain of N residues has Rg ≈ 2.2·N^0.38 Å; an extended or disordered chain has a much larger Rg. The Cα contact count is the number of residue pairs whose Cα atoms are within 8 Å and are more than four positions apart in sequence — a standard proxy for tertiary packing density. The bounding box is the smallest axis-aligned box enclosing all Cα atoms.

Secondary structure (3-state, P-SEA). Three-state secondary structure (P-SEA) collapses the eight DSSP classes into helix (a), strand (b), and coil (c). P-SEA assigns these from Cα geometry alone — distances and angles — without requiring backbone oxygens, so it works on any Cα trace.

Secondary structure (8-state, DSSP). Secondary structure is the local, repeating backbone conformation. DSSP classifies it into eight states by reading the hydrogen-bond network: three helix types (H, G, I), two β types (E, B), two non-regular types (T, S), and unstructured coil (-).

Foldseek 3Di. The Foldseek 3Di string encodes local tertiary geometry as a 20-letter alphabet — one character per residue — derived from the relative positions of nearby Cα atoms. Unlike the amino-acid sequence, 3Di is a direct function of the 3D structure, so two proteins with the same fold have similar 3Di strings even at low sequence identity.

mmCIF coordinates. Structure coordinates are given as an mmCIF _atom_site loop: one row per atom with element, residue name, chain id, sequence number, and x/y/z position in Å. Only the four main-chain atoms per residue are included here; side chains are omitted to keep the record compact.

Sequence. This is the polypeptide sequence — one letter per residue, N-terminus first. Length ranges from a few dozen residues for small domains to over a thousand for large multi-domain proteins.